Protein AF-A0A0F9B6Z6-F1 (afdb_monomer_lite)

Foldseek 3Di:
DFKDWAKAQPPPRHGDDPPRPDIDTDIDTDPDCPDPCEPPNDADKDKDWDDDPPDPDPDTDIDIDRDPQQVVQVVVVQVVLCVLLVDNPLADKDKDWDFDFDQDPVPSDTDTDTHIHIHDPDDSVVSNVVSPDDSVVNPDPDPPPVPPPDPPPDDPPDDDDDDDDDDDDDDDDDDDDDDDDDDDDDDDDDPDDPDPDDPDDDDPDDPDDDDPDDDPDFQQDWDDPVLVVVLVVLCVVLVHDPVVLVCCVCVVVVVPDPDSRNDGPNNSVVSSVVSVVSSVVVD

Sequence (283 aa):
GEMATRTIDTKTGALANRDTTTSECKVVPCQGRDCPDYGRQCKEVMNLQFLLPDVPGLGVWQIDTSSINSIRNINSAAELIRGVLGRVSMIPLLLTIEPQQVTSPVDGKLKNVHVLNLRVKEKLIDMMKMAQLPPSQVLLPAPDETELPISDDETPDLLLPQNQAPKTASKGKPKEQEVKKAEVMKDPKDPNDPDNLFDQVPEPEPKAKAKPKAEPKRDDSLVTQADIATIHSTLTFEGLTMTDLGGYMNGKMNWKIKSLQQLKKWQMVEVLAWIKAGAAVTK

Secondary structure (DSSP, 8-state):
--EEEEEEETTT-SBP-TT-SSEEEEEEE--GGG-TTBTTTB---EEEEEE-TTSSSSPEEEEEE--HHHHHHHHHHHHHHHHHHS--SS---EEEEEEEEEE-TTT--EEEEEEEEEE--S-HHHHHHHHHS-HHHHSSPPP-GGG------------------------------------------------S-----PPP----S--PPPPPP---PBPPHHHHHHHHHHHHHTT--HHHHHIIIIIIS----SSGGG-BHHHHHHHHHHHHHHTTT--

Radius of gyration: 35.32 Å; chains: 1; bounding box: 111×84×59 Å

Organism: NCBI:txid412755

pLDDT: mean 70.34, std 20.91, range [24.45, 92.88]

InterPro domains:
  IPR043991 Recombination directionality factor-like [PF18897] (16-119)

Structure (mmCIF, N/CA/C/O backbone):
data_AF-A0A0F9B6Z6-F1
#
_entry.id   AF-A0A0F9B6Z6-F1
#
loop_
_atom_site.group_PDB
_atom_site.id
_atom_site.type_symbol
_atom_site.label_atom_id
_atom_site.label_alt_id
_atom_site.label_comp_id
_atom_site.label_asym_id
_atom_site.label_entity_id
_atom_site.label_seq_id
_atom_site.pdbx_PDB_ins_code
_atom_site.Cartn_x
_atom_site.Cartn_y
_atom_site.Cartn_z
_atom_site.occupancy
_atom_site.B_iso_or_equiv
_atom_site.auth_seq_id
_atom_site.auth_comp_id
_atom_site.auth_asym_id
_atom_site.auth_atom_id
_atom_site.pdbx_PDB_model_num
ATOM 1 N N . GLY A 1 1 ? -1.786 -18.812 -9.719 1.00 56.91 1 GLY A N 1
ATOM 2 C CA . GLY A 1 1 ? -2.921 -18.906 -10.655 1.00 56.91 1 GLY A CA 1
ATOM 3 C C . GLY A 1 1 ? -2.435 -19.654 -11.865 1.00 56.91 1 GLY A C 1
ATOM 4 O O . GLY A 1 1 ? -1.335 -19.366 -12.293 1.00 56.91 1 GLY A O 1
ATOM 5 N N . GLU A 1 2 ? -3.185 -20.627 -12.365 1.00 77.00 2 GLU A N 1
ATOM 6 C CA . GLU A 1 2 ? -2.641 -21.603 -13.321 1.00 77.00 2 GLU A CA 1
ATOM 7 C C . GLU A 1 2 ? -2.431 -21.023 -14.726 1.00 77.00 2 GLU A C 1
ATOM 9 O O . GLU A 1 2 ? -1.469 -21.394 -15.389 1.00 77.00 2 GLU A O 1
ATOM 14 N N . MET A 1 3 ? -3.249 -20.051 -15.150 1.00 85.38 3 MET A N 1
ATOM 15 C CA . MET A 1 3 ? -3.197 -19.450 -16.489 1.00 85.38 3 MET A CA 1
ATOM 16 C C . MET A 1 3 ? -3.198 -17.916 -16.418 1.00 85.38 3 MET A C 1
ATOM 18 O O . MET A 1 3 ? -3.869 -17.326 -15.571 1.00 85.38 3 MET A O 1
ATOM 22 N N . ALA A 1 4 ? -2.473 -17.265 -17.324 1.00 84.12 4 ALA A N 1
ATOM 23 C CA . ALA A 1 4 ? -2.472 -15.820 -17.524 1.00 84.12 4 ALA A CA 1
ATOM 24 C C . ALA A 1 4 ? -2.568 -15.473 -19.012 1.00 84.12 4 ALA A C 1
ATOM 26 O O . ALA A 1 4 ? -2.026 -16.168 -19.871 1.00 84.12 4 ALA A O 1
ATOM 27 N N . THR A 1 5 ? -3.224 -14.358 -19.314 1.00 87.31 5 THR A N 1
ATOM 28 C CA . THR A 1 5 ? -3.235 -13.781 -20.660 1.00 87.31 5 THR A CA 1
ATOM 29 C C . THR A 1 5 ? -2.046 -12.843 -20.791 1.00 87.31 5 THR A C 1
ATOM 31 O O . THR A 1 5 ? -1.946 -11.872 -20.041 1.00 87.31 5 THR A O 1
ATOM 34 N N . ARG A 1 6 ? -1.144 -13.117 -21.737 1.00 85.56 6 ARG A N 1
ATOM 35 C CA . ARG A 1 6 ? -0.006 -12.239 -22.029 1.00 85.56 6 ARG A CA 1
ATOM 36 C C . ARG A 1 6 ? 0.050 -11.880 -23.505 1.00 85.56 6 ARG A C 1
ATOM 38 O O . ARG A 1 6 ? -0.244 -12.699 -24.376 1.00 85.56 6 ARG A O 1
ATOM 45 N N . THR A 1 7 ? 0.479 -10.658 -23.771 1.00 86.50 7 THR A N 1
ATOM 46 C CA . THR A 1 7 ? 0.766 -10.191 -25.122 1.00 86.50 7 THR A CA 1
ATOM 47 C C . THR A 1 7 ? 2.189 -10.605 -25.480 1.00 86.50 7 THR A C 1
ATOM 49 O O . THR A 1 7 ? 3.145 -10.120 -24.872 1.00 86.50 7 THR A O 1
ATOM 52 N N . ILE A 1 8 ? 2.329 -11.526 -26.433 1.00 85.62 8 ILE A N 1
ATOM 53 C CA . ILE A 1 8 ? 3.625 -12.005 -26.919 1.00 85.62 8 ILE A CA 1
ATOM 54 C C . ILE A 1 8 ? 3.946 -11.417 -28.288 1.00 85.62 8 ILE A C 1
ATOM 56 O O . ILE A 1 8 ? 3.057 -11.163 -29.100 1.00 85.62 8 ILE A O 1
ATOM 60 N N . ASP A 1 9 ? 5.230 -11.231 -28.553 1.00 85.25 9 ASP A N 1
ATOM 61 C CA . ASP A 1 9 ? 5.739 -10.953 -29.889 1.00 85.25 9 ASP A CA 1
ATOM 62 C C . ASP A 1 9 ? 5.704 -12.237 -30.732 1.00 85.25 9 ASP A C 1
ATOM 64 O O . ASP A 1 9 ? 6.192 -13.291 -30.317 1.00 85.25 9 ASP A O 1
ATOM 68 N N . THR A 1 10 ? 5.133 -12.151 -31.931 1.00 80.31 10 THR A N 1
ATOM 69 C CA . THR A 1 10 ? 5.016 -13.290 -32.859 1.00 80.31 10 THR A CA 1
ATOM 70 C C . THR A 1 10 ? 6.362 -13.805 -33.371 1.00 80.31 10 THR A C 1
ATOM 72 O O . THR A 1 10 ? 6.450 -14.970 -33.753 1.00 80.31 10 THR A O 1
ATOM 75 N N . LYS A 1 11 ? 7.420 -12.982 -33.363 1.00 76.44 11 LYS A N 1
ATOM 76 C CA . LYS A 1 11 ? 8.745 -13.366 -33.880 1.00 76.44 11 LYS A CA 1
ATOM 77 C C . LYS A 1 11 ? 9.660 -13.958 -32.817 1.00 76.44 11 LYS A C 1
ATOM 79 O O . LYS A 1 11 ? 10.413 -14.880 -33.109 1.00 76.44 11 LYS A O 1
ATOM 84 N N . THR A 1 12 ? 9.630 -13.409 -31.605 1.00 72.94 12 THR A N 1
ATOM 85 C CA . THR A 1 12 ? 10.545 -13.805 -30.521 1.00 72.94 12 THR A CA 1
ATOM 86 C C . THR A 1 12 ? 9.885 -14.720 -29.494 1.00 72.94 12 THR A C 1
ATOM 88 O O . THR A 1 12 ? 10.588 -15.360 -28.717 1.00 72.94 12 THR A O 1
ATOM 91 N N . GLY A 1 13 ? 8.549 -14.787 -29.460 1.00 72.31 13 GLY A N 1
ATOM 92 C CA . GLY A 1 13 ? 7.798 -15.532 -28.446 1.00 72.31 13 GLY A CA 1
ATOM 93 C C . GLY A 1 13 ? 7.917 -14.954 -27.029 1.00 72.31 13 GLY A C 1
ATOM 94 O O . GLY A 1 13 ? 7.315 -15.496 -26.102 1.00 72.31 13 GLY A O 1
ATOM 95 N N . ALA A 1 14 ? 8.670 -13.862 -26.860 1.00 76.88 14 ALA A N 1
ATOM 96 C CA . ALA A 1 14 ? 8.844 -13.144 -25.607 1.00 76.88 14 ALA A CA 1
ATOM 97 C C . ALA A 1 14 ? 7.693 -12.151 -25.375 1.00 76.88 14 ALA A C 1
ATOM 99 O O . ALA A 1 14 ? 6.894 -11.873 -26.274 1.00 76.88 14 ALA A O 1
ATOM 100 N N . LEU A 1 15 ? 7.608 -11.610 -24.159 1.00 80.94 15 LEU A N 1
ATOM 101 C CA . LEU A 1 15 ? 6.683 -10.524 -23.831 1.00 80.94 15 LEU A CA 1
ATOM 102 C C . LEU A 1 15 ? 6.889 -9.333 -24.774 1.00 80.94 15 LEU A C 1
ATOM 104 O O . LEU A 1 15 ? 8.019 -8.926 -25.058 1.00 80.94 15 LEU A O 1
ATOM 108 N N . ALA A 1 16 ? 5.775 -8.786 -25.260 1.00 80.62 16 ALA A N 1
ATOM 109 C CA . ALA A 1 16 ? 5.799 -7.665 -26.183 1.00 80.62 16 ALA A CA 1
ATOM 110 C C . ALA A 1 16 ? 6.487 -6.451 -25.546 1.00 80.62 16 ALA A C 1
ATOM 112 O O . ALA A 1 16 ? 6.178 -6.041 -24.426 1.00 80.62 16 ALA A O 1
ATOM 113 N N . ASN A 1 17 ? 7.414 -5.869 -26.297 1.00 80.38 17 ASN A N 1
ATOM 114 C CA . ASN A 1 17 ? 8.180 -4.696 -25.908 1.00 80.38 17 ASN A CA 1
ATOM 115 C C . ASN A 1 17 ? 7.902 -3.529 -26.848 1.00 80.38 17 ASN A C 1
ATOM 117 O O . ASN A 1 17 ? 7.205 -3.662 -27.851 1.00 80.38 17 ASN A O 1
ATOM 121 N N . ARG A 1 18 ? 8.489 -2.368 -26.542 1.00 78.88 18 ARG A N 1
ATOM 122 C CA . ARG A 1 18 ? 8.394 -1.175 -27.395 1.00 78.88 18 ARG A CA 1
ATOM 123 C C . ARG A 1 18 ? 8.854 -1.428 -28.841 1.00 78.88 18 ARG A C 1
ATOM 125 O O . ARG A 1 18 ? 8.359 -0.765 -29.745 1.00 78.88 18 ARG A O 1
ATOM 132 N N . ASP A 1 19 ? 9.761 -2.380 -29.043 1.00 78.38 19 ASP A N 1
ATOM 133 C CA . ASP A 1 19 ? 10.344 -2.704 -30.350 1.00 78.38 19 ASP A CA 1
ATOM 134 C C . ASP A 1 19 ? 9.553 -3.784 -31.122 1.00 78.38 19 ASP A C 1
ATOM 136 O O . ASP A 1 19 ? 9.893 -4.122 -32.257 1.00 78.38 19 ASP A O 1
ATOM 140 N N . THR A 1 20 ? 8.483 -4.329 -30.534 1.00 78.19 20 THR A N 1
ATOM 141 C CA . THR A 1 20 ? 7.662 -5.384 -31.142 1.00 78.19 20 THR A CA 1
ATOM 142 C C . THR A 1 20 ? 6.740 -4.812 -32.221 1.00 78.19 20 THR A C 1
ATOM 144 O O . THR A 1 20 ? 5.894 -3.964 -31.951 1.00 78.19 20 THR A O 1
ATOM 147 N N . THR A 1 21 ? 6.869 -5.304 -33.459 1.00 77.38 21 THR A N 1
ATOM 148 C CA . THR A 1 21 ? 6.048 -4.861 -34.608 1.00 77.38 21 THR A CA 1
ATOM 149 C C . THR A 1 21 ? 4.714 -5.606 -34.723 1.00 77.38 21 THR A C 1
ATOM 151 O O . THR A 1 21 ? 3.751 -5.066 -35.262 1.00 77.38 21 THR A O 1
ATOM 154 N N . THR A 1 22 ? 4.639 -6.852 -34.249 1.00 81.69 22 THR A N 1
ATOM 155 C CA . THR A 1 22 ? 3.436 -7.689 -34.382 1.00 81.69 22 THR A CA 1
ATOM 156 C C . THR A 1 22 ? 3.251 -8.527 -33.126 1.00 81.69 22 THR A C 1
ATOM 158 O O . THR A 1 22 ? 4.063 -9.407 -32.829 1.00 81.69 22 THR A O 1
ATOM 161 N N . SER A 1 23 ? 2.182 -8.245 -32.388 1.00 85.19 23 SER A N 1
ATOM 162 C CA . SER A 1 23 ? 1.877 -8.882 -31.113 1.00 85.19 23 SER A CA 1
ATOM 163 C C . SER A 1 23 ? 0.552 -9.642 -31.150 1.00 85.19 23 SER A C 1
ATOM 165 O O . SER A 1 23 ? -0.410 -9.221 -31.787 1.00 85.19 23 SER A O 1
ATOM 167 N N . GLU A 1 24 ? 0.506 -10.770 -30.444 1.00 88.06 24 GLU A N 1
ATOM 168 C CA . GLU A 1 24 ? -0.689 -11.596 -30.258 1.00 88.06 24 GLU A CA 1
ATOM 169 C C . GLU A 1 24 ? -0.938 -11.817 -28.763 1.00 88.06 24 GLU A C 1
ATOM 171 O O . GLU A 1 24 ? -0.009 -12.087 -27.998 1.00 88.06 24 GLU A O 1
ATOM 176 N N . CYS A 1 25 ? -2.197 -11.744 -28.330 1.00 86.25 25 CYS A N 1
ATOM 177 C CA . CYS A 1 25 ? -2.586 -12.140 -26.978 1.00 86.25 25 CYS A CA 1
ATOM 178 C C . CYS A 1 25 ? -2.757 -13.660 -26.921 1.00 86.25 25 CYS A C 1
ATOM 180 O O . CYS A 1 25 ? -3.643 -14.205 -27.580 1.00 86.25 25 CYS A O 1
ATOM 182 N N . LYS A 1 26 ? -1.940 -14.346 -26.116 1.00 86.56 26 LYS A N 1
ATOM 183 C CA . LYS A 1 26 ? -2.072 -15.788 -25.863 1.00 86.56 26 LYS A CA 1
ATOM 184 C C . LYS A 1 26 ? -2.241 -16.068 -24.381 1.00 86.56 26 LYS A C 1
ATOM 186 O O . LYS A 1 26 ? -1.669 -15.388 -23.528 1.00 86.56 26 LYS A O 1
ATOM 191 N N . VAL A 1 27 ? -3.026 -17.099 -24.092 1.00 88.19 27 VAL A N 1
ATOM 192 C CA . VAL A 1 27 ? -3.163 -17.643 -22.743 1.00 88.19 27 VAL A CA 1
ATOM 193 C C . VAL A 1 27 ? -2.012 -18.615 -22.513 1.00 88.19 27 VAL A C 1
ATOM 195 O O . VAL A 1 27 ? -1.778 -19.511 -23.322 1.00 88.19 27 VAL A O 1
ATOM 198 N N . VAL A 1 28 ? -1.266 -18.412 -21.435 1.00 85.50 28 VAL A N 1
ATOM 199 C CA . VAL A 1 28 ? -0.073 -19.186 -21.080 1.00 85.50 28 VAL A CA 1
ATOM 200 C C . VAL A 1 28 ? -0.124 -19.579 -19.607 1.00 85.50 28 VAL A C 1
ATOM 202 O O . VAL A 1 28 ? -0.788 -18.892 -18.829 1.00 85.50 28 VAL A O 1
ATOM 205 N N . PRO A 1 29 ? 0.587 -20.635 -19.187 1.00 86.50 29 PRO A N 1
ATOM 206 C CA . PRO A 1 29 ? 0.667 -20.970 -17.774 1.00 86.50 29 PRO A CA 1
ATOM 207 C C . PRO A 1 29 ? 1.417 -19.884 -16.989 1.00 86.50 29 PRO A C 1
ATOM 209 O O . PRO A 1 29 ? 2.457 -19.392 -17.432 1.00 86.50 29 PRO A O 1
ATOM 212 N N . CYS A 1 30 ? 0.892 -19.507 -15.821 1.00 84.50 30 CYS A N 1
ATOM 213 C CA . CYS A 1 30 ? 1.506 -18.512 -14.941 1.00 84.50 30 CYS A CA 1
ATOM 214 C C . CYS A 1 30 ? 2.108 -19.184 -13.707 1.00 84.50 30 CYS A C 1
ATOM 216 O O . CYS A 1 30 ? 1.398 -19.690 -12.846 1.00 84.50 30 CYS A O 1
ATOM 218 N N . GLN A 1 31 ? 3.433 -19.146 -13.593 1.00 83.94 31 GLN A N 1
ATOM 219 C CA . GLN A 1 31 ? 4.155 -19.724 -12.453 1.00 83.94 31 GLN A CA 1
ATOM 220 C C . GLN A 1 31 ? 4.333 -18.727 -11.291 1.00 83.94 31 GLN A C 1
ATOM 222 O O . GLN A 1 31 ? 5.033 -19.003 -10.325 1.00 83.94 31 GLN A O 1
ATOM 227 N N . GLY A 1 32 ? 3.698 -17.550 -11.360 1.00 84.56 32 GLY A N 1
ATOM 228 C CA . GLY A 1 32 ? 3.805 -16.529 -10.319 1.00 84.56 32 GLY A CA 1
ATOM 229 C C . GLY A 1 32 ? 5.240 -16.020 -10.167 1.00 84.56 32 GLY A C 1
ATOM 230 O O . GLY A 1 32 ? 5.778 -15.417 -11.096 1.00 84.56 32 GLY A O 1
ATOM 231 N N . ARG A 1 33 ? 5.842 -16.259 -8.996 1.00 82.38 33 ARG A N 1
ATOM 232 C CA . ARG A 1 33 ? 7.200 -15.801 -8.657 1.00 82.38 33 ARG A CA 1
ATOM 233 C C . ARG A 1 33 ? 8.304 -16.576 -9.369 1.00 82.38 33 ARG A C 1
ATOM 235 O O . ARG A 1 33 ? 9.353 -15.997 -9.624 1.00 82.38 33 ARG A O 1
ATOM 242 N N . ASP A 1 34 ? 8.036 -17.818 -9.761 1.00 83.69 34 ASP A N 1
ATOM 243 C CA . ASP A 1 34 ? 8.999 -18.663 -10.480 1.00 83.69 34 ASP A CA 1
ATOM 244 C C . ASP A 1 34 ? 9.036 -18.357 -11.987 1.00 83.69 34 ASP A C 1
ATOM 246 O O . ASP A 1 34 ? 9.771 -18.977 -12.753 1.00 83.69 34 ASP A O 1
ATOM 250 N N . CYS A 1 35 ? 8.233 -17.390 -12.443 1.00 83.88 35 CYS A N 1
ATOM 251 C CA . CYS A 1 35 ? 8.210 -16.976 -13.836 1.00 83.88 35 CYS A CA 1
ATOM 252 C C . CYS A 1 35 ? 9.533 -16.274 -14.219 1.00 83.88 35 CYS A C 1
ATOM 254 O O . CYS A 1 35 ? 9.914 -15.309 -13.554 1.00 83.88 35 CYS A O 1
ATOM 256 N N . PRO A 1 36 ? 10.191 -16.644 -15.336 1.00 83.12 36 PRO A N 1
ATOM 257 C CA . PRO A 1 36 ? 11.427 -15.993 -15.794 1.00 83.12 36 PRO A CA 1
ATOM 258 C C . PRO A 1 36 ? 11.311 -14.476 -16.019 1.00 83.12 36 PRO A C 1
ATOM 260 O O . PRO A 1 36 ? 12.300 -13.747 -15.943 1.00 83.12 36 PRO A O 1
ATOM 263 N N . ASP A 1 37 ? 10.097 -13.998 -16.301 1.00 82.50 37 ASP A N 1
ATOM 264 C CA . ASP A 1 37 ? 9.802 -12.589 -16.572 1.00 82.50 37 ASP A CA 1
ATOM 265 C C . ASP A 1 37 ? 9.469 -11.779 -15.302 1.00 82.50 37 ASP A C 1
ATOM 267 O O . ASP A 1 37 ? 9.274 -10.554 -15.366 1.00 82.50 37 ASP A O 1
ATOM 271 N N . TYR A 1 38 ? 9.396 -12.449 -14.146 1.00 83.81 38 TYR A N 1
ATOM 272 C CA . TYR A 1 38 ? 9.115 -11.850 -12.846 1.00 83.81 38 TYR A CA 1
ATOM 273 C C . TYR A 1 38 ? 10.217 -10.863 -12.431 1.00 83.81 38 TYR A C 1
ATOM 275 O O . TYR A 1 38 ? 11.410 -11.106 -12.596 1.00 83.81 38 TYR A O 1
ATOM 283 N N . GLY A 1 39 ? 9.822 -9.687 -11.942 1.00 76.44 39 GLY A N 1
ATOM 284 C CA . GLY A 1 39 ? 10.720 -8.598 -11.542 1.00 76.44 39 GLY A CA 1
ATOM 285 C C . GLY A 1 39 ? 11.187 -7.696 -12.692 1.00 76.44 39 GLY A C 1
ATOM 286 O O . GLY A 1 39 ? 11.413 -6.505 -12.467 1.00 76.44 39 GLY A O 1
ATOM 287 N N . ARG A 1 40 ? 11.261 -8.208 -13.929 1.00 80.44 40 ARG A N 1
ATOM 288 C CA . ARG A 1 40 ? 11.626 -7.417 -15.120 1.00 80.44 40 ARG A CA 1
ATOM 289 C C . ARG A 1 40 ? 10.409 -6.743 -15.739 1.00 80.44 40 ARG A C 1
ATOM 291 O O . ARG A 1 40 ? 10.317 -5.518 -15.769 1.00 80.44 40 ARG A O 1
ATOM 298 N N . GLN A 1 41 ? 9.481 -7.558 -16.231 1.00 80.62 41 GLN A N 1
ATOM 299 C CA . GLN A 1 41 ? 8.309 -7.115 -16.992 1.00 80.62 41 GLN A CA 1
ATOM 300 C C . GLN A 1 41 ? 7.000 -7.553 -16.341 1.00 80.62 41 GLN A C 1
ATOM 302 O O . GLN A 1 41 ? 5.970 -6.916 -16.540 1.00 80.62 41 GLN A O 1
ATOM 307 N N . CYS A 1 42 ? 7.056 -8.598 -15.518 1.00 84.50 42 CYS A N 1
ATOM 308 C CA . CYS A 1 42 ? 5.962 -9.039 -14.674 1.00 84.50 42 CYS A CA 1
ATOM 309 C C . CYS A 1 42 ? 6.197 -8.579 -13.228 1.00 84.50 42 CYS A C 1
ATOM 311 O O . CYS A 1 42 ? 7.311 -8.680 -12.708 1.00 84.50 42 CYS A O 1
ATOM 313 N N . LYS A 1 43 ? 5.155 -8.057 -12.575 1.00 86.06 43 LYS A N 1
ATOM 314 C CA . LYS A 1 43 ? 5.173 -7.640 -11.167 1.00 86.06 43 LYS A CA 1
ATOM 315 C C . LYS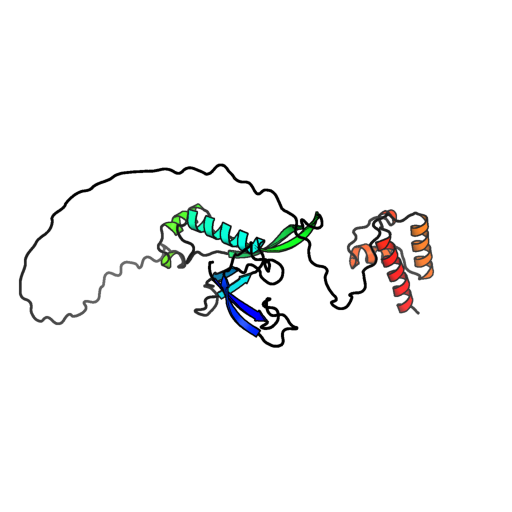 A 1 43 ? 3.858 -8.014 -10.502 1.00 86.06 43 LYS A C 1
ATOM 317 O O . LYS A 1 43 ? 2.815 -8.002 -11.151 1.00 86.06 43 LYS A O 1
ATOM 322 N N . GLU A 1 44 ? 3.913 -8.307 -9.208 1.00 87.06 44 GLU A N 1
ATOM 323 C CA . GLU A 1 44 ? 2.706 -8.473 -8.399 1.00 87.06 44 GLU A CA 1
ATOM 324 C C . GLU A 1 44 ? 2.006 -7.124 -8.268 1.00 87.06 44 GLU A C 1
ATOM 326 O O . GLU A 1 44 ? 2.639 -6.108 -7.975 1.00 87.06 44 GLU A O 1
ATOM 331 N N . VAL A 1 45 ? 0.697 -7.127 -8.490 1.00 89.19 45 VAL A N 1
ATOM 332 C CA . VAL A 1 45 ? -0.170 -5.975 -8.271 1.00 89.19 45 VAL A CA 1
ATOM 333 C C . VAL A 1 45 ? -1.315 -6.441 -7.390 1.00 89.19 45 VAL A C 1
ATOM 335 O O . VAL A 1 45 ? -1.932 -7.471 -7.655 1.00 89.19 45 VAL A O 1
ATOM 338 N N . MET A 1 46 ? -1.581 -5.690 -6.331 1.00 91.56 46 MET A N 1
ATOM 339 C CA . MET A 1 46 ? -2.754 -5.866 -5.491 1.00 91.56 46 MET A CA 1
ATOM 340 C C . MET A 1 46 ? -3.760 -4.778 -5.819 1.00 91.56 46 MET A C 1
ATOM 342 O O . MET A 1 46 ? -3.399 -3.607 -5.931 1.00 91.56 46 MET A O 1
ATOM 346 N N . ASN A 1 47 ? -5.013 -5.196 -5.909 1.00 92.81 47 ASN A N 1
ATOM 347 C CA . ASN A 1 47 ? -6.170 -4.336 -6.052 1.00 92.81 47 ASN A CA 1
ATOM 348 C C . ASN A 1 47 ? -6.906 -4.305 -4.705 1.00 92.81 47 ASN A C 1
ATOM 350 O O . ASN A 1 47 ? -7.328 -5.350 -4.205 1.00 92.81 47 ASN A O 1
ATOM 354 N N . LEU A 1 48 ? -7.018 -3.117 -4.110 1.00 91.62 48 LEU A N 1
ATOM 355 C CA . LEU A 1 48 ? -7.775 -2.876 -2.886 1.00 91.62 48 LEU A CA 1
ATOM 356 C C . LEU A 1 48 ? -9.021 -2.050 -3.209 1.00 91.62 48 LEU A C 1
ATOM 358 O O . LEU A 1 48 ? -8.904 -0.879 -3.570 1.00 91.62 48 LEU A O 1
ATOM 362 N N . GLN A 1 49 ? -10.197 -2.648 -3.015 1.00 91.38 49 GLN A N 1
ATOM 363 C CA . GLN A 1 49 ? -11.489 -1.977 -3.169 1.00 91.38 49 GLN A CA 1
ATOM 364 C C . GLN A 1 49 ? -12.064 -1.590 -1.807 1.00 91.38 49 GLN A C 1
ATOM 366 O O . GLN A 1 49 ? -12.078 -2.405 -0.883 1.00 91.38 49 GLN A O 1
ATOM 371 N N . PHE A 1 50 ? -12.546 -0.358 -1.674 1.00 89.75 50 PHE A N 1
ATOM 372 C CA . PHE A 1 50 ? -13.108 0.161 -0.429 1.00 89.75 50 PHE A CA 1
ATOM 373 C C . PHE A 1 50 ? -14.226 1.176 -0.679 1.00 89.75 50 PHE A C 1
ATOM 375 O O . PHE A 1 50 ? -14.414 1.693 -1.780 1.00 89.75 50 PHE A O 1
ATOM 382 N N . LEU A 1 51 ? -14.987 1.442 0.380 1.00 88.69 51 LEU A N 1
ATOM 383 C CA . LEU A 1 51 ? -16.086 2.399 0.398 1.00 88.69 51 LEU A CA 1
ATOM 384 C C . LEU A 1 51 ? -15.674 3.605 1.242 1.00 88.69 51 LEU A C 1
ATOM 386 O O . LEU A 1 51 ? -15.059 3.438 2.295 1.00 88.69 51 LEU A O 1
ATOM 390 N N . LEU A 1 52 ? -16.026 4.804 0.785 1.00 88.75 52 LEU A N 1
ATOM 391 C CA . LEU A 1 52 ? -15.836 6.045 1.533 1.00 88.75 52 LEU A CA 1
ATOM 392 C C . LEU A 1 52 ? -17.213 6.591 1.928 1.00 88.75 52 LEU A C 1
ATOM 394 O O . LEU A 1 52 ? -17.898 7.123 1.058 1.00 88.75 52 LEU A O 1
ATOM 398 N N . PRO A 1 53 ? -17.638 6.449 3.197 1.00 82.00 53 PRO A N 1
ATOM 399 C CA . PRO A 1 53 ? -18.990 6.821 3.618 1.00 82.00 53 PRO A CA 1
ATOM 400 C C . PRO A 1 53 ? -19.242 8.334 3.573 1.00 82.00 53 PRO A C 1
ATOM 402 O O . PRO A 1 53 ? -20.358 8.755 3.291 1.00 82.00 53 PRO A O 1
ATOM 405 N N . ASP A 1 54 ? -18.205 9.145 3.797 1.00 83.88 54 ASP A N 1
ATOM 406 C CA . ASP A 1 54 ? -18.326 10.607 3.880 1.00 83.88 54 ASP A CA 1
ATOM 407 C C . ASP A 1 54 ? -18.298 11.303 2.507 1.00 83.88 54 ASP A C 1
ATOM 409 O O . ASP A 1 54 ? -18.516 12.511 2.407 1.00 83.88 54 ASP A O 1
ATOM 413 N N . VAL A 1 55 ? -17.991 10.565 1.434 1.00 84.81 55 VAL A N 1
ATOM 414 C CA . VAL A 1 55 ? -17.889 11.125 0.083 1.00 84.81 55 VAL A CA 1
ATOM 415 C C . VAL A 1 55 ? -19.228 10.948 -0.634 1.00 84.81 55 VAL A C 1
ATOM 417 O O . VAL A 1 55 ? -19.733 9.828 -0.704 1.00 84.81 55 VAL A O 1
ATOM 420 N N . PRO A 1 56 ? -19.812 12.015 -1.212 1.00 78.25 56 PRO A N 1
ATOM 421 C CA . PRO A 1 56 ? -21.071 11.897 -1.934 1.00 78.25 56 PRO A CA 1
ATOM 422 C C . PRO A 1 56 ? -20.913 10.988 -3.163 1.00 78.25 56 PRO A C 1
ATOM 424 O O . PRO A 1 56 ? -20.133 11.277 -4.070 1.00 78.25 56 PRO A O 1
ATOM 427 N N . GLY A 1 57 ? -21.688 9.901 -3.200 1.00 76.75 57 GLY A N 1
ATOM 428 C CA . GLY A 1 57 ? -21.762 8.962 -4.321 1.00 76.75 57 GLY A CA 1
ATOM 429 C C . GLY A 1 57 ? -21.754 7.496 -3.881 1.00 76.75 57 GLY A C 1
ATOM 430 O O . GLY A 1 57 ? -21.081 7.119 -2.930 1.00 76.75 57 GLY A O 1
ATOM 431 N N . LEU A 1 58 ? -22.474 6.636 -4.608 1.00 73.69 58 LEU A N 1
ATOM 432 C CA . LEU A 1 58 ? -22.458 5.176 -4.411 1.00 73.69 58 LEU A CA 1
ATOM 433 C C . LEU A 1 58 ? -21.255 4.541 -5.133 1.00 73.69 58 LEU A C 1
ATOM 435 O O . LEU A 1 58 ? -21.408 3.654 -5.971 1.00 73.69 58 LEU A O 1
ATOM 439 N N . GLY A 1 59 ? -20.056 5.062 -4.869 1.00 80.06 59 GLY A N 1
ATOM 440 C CA . GLY A 1 59 ? -18.824 4.653 -5.538 1.00 80.06 59 GLY A CA 1
ATOM 441 C C . GLY A 1 59 ? -18.036 3.615 -4.743 1.00 80.06 59 GLY A C 1
ATOM 442 O O . GLY A 1 59 ? -17.734 3.826 -3.569 1.00 80.06 59 GLY A O 1
ATOM 443 N N . VAL A 1 60 ? -17.652 2.521 -5.403 1.00 88.25 60 VAL A N 1
ATOM 444 C CA . VAL A 1 60 ? -16.557 1.656 -4.941 1.00 88.25 60 VAL A CA 1
ATOM 445 C C . VAL A 1 60 ? -15.254 2.261 -5.448 1.00 88.25 60 VAL A C 1
ATOM 447 O O . VAL A 1 60 ? -15.077 2.443 -6.652 1.00 88.25 60 VAL A O 1
ATOM 450 N N . TRP A 1 61 ? -14.349 2.583 -4.530 1.00 90.06 61 TRP A N 1
ATOM 451 C CA . TRP A 1 61 ? -13.036 3.133 -4.845 1.00 90.06 61 TRP A CA 1
ATOM 452 C C . TRP A 1 61 ? -12.018 2.007 -4.924 1.00 90.06 61 TRP A C 1
ATOM 454 O O . TRP A 1 61 ? -12.090 1.052 -4.153 1.00 90.06 61 TRP A O 1
ATOM 464 N N . GLN A 1 62 ? -11.064 2.126 -5.844 1.00 92.12 62 GLN A N 1
ATOM 465 C CA . GLN A 1 62 ? -10.021 1.132 -6.058 1.00 92.12 62 GLN A CA 1
ATOM 466 C C . GLN A 1 62 ? -8.641 1.782 -5.996 1.00 92.12 62 GLN A C 1
ATOM 468 O O . GLN A 1 62 ? -8.410 2.828 -6.603 1.00 92.12 62 GLN A O 1
ATOM 473 N N . ILE A 1 63 ? -7.716 1.129 -5.295 1.00 91.69 63 ILE A N 1
ATOM 474 C CA . ILE A 1 63 ? -6.288 1.439 -5.332 1.00 91.69 63 ILE A CA 1
ATOM 475 C C . ILE A 1 63 ? -5.530 0.215 -5.831 1.00 91.69 63 ILE A C 1
ATOM 477 O O . ILE A 1 63 ? -5.616 -0.861 -5.239 1.00 91.69 63 ILE A O 1
ATOM 481 N N . ASP A 1 64 ? -4.729 0.426 -6.871 1.00 92.88 64 ASP A N 1
ATOM 482 C CA . ASP A 1 64 ? -3.805 -0.572 -7.394 1.00 92.88 64 ASP A CA 1
ATOM 483 C C . ASP A 1 64 ? -2.382 -0.250 -6.927 1.00 92.88 64 ASP A C 1
ATOM 485 O O . ASP A 1 64 ? -1.867 0.850 -7.141 1.00 92.88 64 ASP A O 1
ATOM 489 N N . THR A 1 65 ? -1.727 -1.208 -6.271 1.00 90.12 65 THR A N 1
ATOM 490 C CA . THR A 1 65 ? -0.343 -1.063 -5.802 1.00 90.12 65 THR A CA 1
ATOM 491 C C . THR A 1 65 ? 0.507 -2.247 -6.227 1.00 90.12 65 THR A C 1
ATOM 493 O O . THR A 1 65 ? 0.109 -3.400 -6.087 1.00 90.12 65 THR A O 1
ATOM 496 N N . SER A 1 66 ? 1.713 -1.958 -6.717 1.00 89.94 66 SER A N 1
ATOM 497 C CA . SER A 1 66 ? 2.727 -2.965 -7.045 1.00 89.94 66 SER A CA 1
ATOM 498 C C . SER A 1 66 ? 3.848 -3.047 -6.000 1.00 89.94 66 SER A C 1
ATOM 500 O O . SER A 1 66 ? 4.914 -3.603 -6.264 1.00 89.94 66 SER A O 1
ATOM 502 N N . SER A 1 67 ? 3.681 -2.393 -4.846 1.00 88.38 67 SER A N 1
ATOM 503 C CA . SER A 1 67 ? 4.693 -2.357 -3.786 1.00 88.38 67 SER A CA 1
ATOM 504 C C . SER A 1 67 ? 4.551 -3.575 -2.882 1.00 88.38 67 SER A C 1
ATOM 506 O O . SER A 1 67 ? 3.593 -3.657 -2.120 1.00 88.38 67 SER A O 1
ATOM 508 N N . ILE A 1 68 ? 5.525 -4.488 -2.905 1.00 88.62 68 ILE A N 1
ATOM 509 C CA . ILE A 1 68 ? 5.497 -5.734 -2.114 1.00 88.62 68 ILE A CA 1
ATOM 510 C C . ILE A 1 68 ? 5.275 -5.457 -0.619 1.00 88.62 68 ILE A C 1
ATOM 512 O O . ILE A 1 68 ? 4.495 -6.154 0.025 1.00 88.62 68 ILE A O 1
ATOM 516 N N . ASN A 1 69 ? 5.894 -4.406 -0.071 1.00 89.75 69 ASN A N 1
ATOM 517 C CA . ASN A 1 69 ? 5.709 -4.038 1.336 1.00 89.75 69 ASN A CA 1
ATOM 518 C C . ASN A 1 69 ? 4.281 -3.568 1.624 1.00 89.75 69 ASN A C 1
ATOM 520 O O . ASN A 1 69 ? 3.717 -3.927 2.651 1.00 89.75 69 ASN A O 1
ATOM 524 N N . SER A 1 70 ? 3.679 -2.814 0.700 1.00 91.06 70 SER A N 1
ATOM 525 C CA . SER A 1 70 ? 2.276 -2.400 0.836 1.00 91.06 70 SER A CA 1
ATOM 526 C C . SER A 1 70 ? 1.346 -3.604 0.738 1.00 91.06 70 SER A C 1
ATOM 528 O O . SER A 1 70 ? 0.460 -3.760 1.567 1.00 91.06 70 SER A O 1
ATOM 530 N N . ILE A 1 71 ? 1.585 -4.493 -0.230 1.00 92.00 71 ILE A N 1
ATOM 531 C CA . ILE A 1 71 ? 0.803 -5.721 -0.417 1.00 92.00 71 ILE A CA 1
ATOM 532 C C . ILE A 1 71 ? 0.851 -6.581 0.851 1.00 92.00 71 ILE A C 1
ATOM 534 O O . ILE A 1 71 ? -0.186 -7.017 1.345 1.00 92.00 71 ILE A O 1
ATOM 538 N N . ARG A 1 72 ? 2.046 -6.782 1.421 1.00 91.75 72 ARG A N 1
ATOM 539 C CA . ARG A 1 72 ? 2.226 -7.541 2.663 1.00 91.75 72 ARG A CA 1
ATOM 540 C C . ARG A 1 72 ? 1.491 -6.887 3.830 1.00 91.75 72 ARG A C 1
ATOM 542 O O . ARG A 1 72 ? 0.726 -7.570 4.498 1.00 91.75 72 ARG A O 1
ATOM 549 N N . ASN A 1 73 ? 1.675 -5.585 4.049 1.00 91.75 73 ASN A N 1
ATOM 550 C CA . ASN A 1 73 ? 1.052 -4.889 5.176 1.00 91.75 73 ASN A CA 1
ATOM 551 C C . ASN A 1 73 ? -0.479 -4.935 5.105 1.00 91.75 73 ASN A C 1
ATOM 553 O O . ASN A 1 73 ? -1.129 -5.202 6.115 1.00 91.75 73 ASN A O 1
ATOM 557 N N . ILE A 1 74 ? -1.054 -4.728 3.918 1.00 92.38 74 ILE A N 1
ATOM 558 C CA 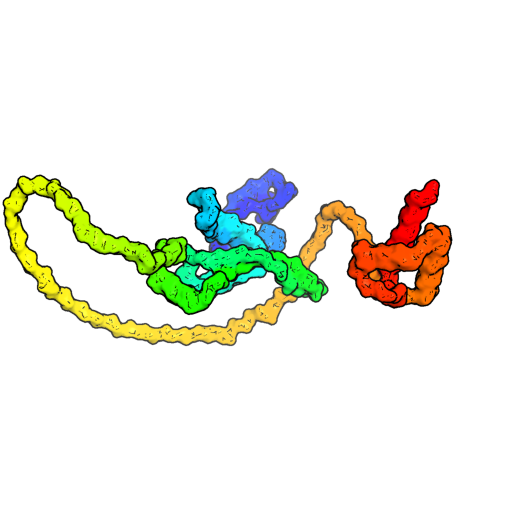. ILE A 1 74 ? -2.503 -4.793 3.709 1.00 92.38 74 ILE A CA 1
ATOM 559 C C . ILE A 1 74 ? -3.032 -6.213 3.933 1.00 92.38 74 ILE A C 1
ATOM 561 O O . ILE A 1 74 ? -4.006 -6.381 4.667 1.00 92.38 74 ILE A O 1
ATOM 565 N N . ASN A 1 75 ? -2.380 -7.235 3.372 1.00 92.31 75 ASN A N 1
ATOM 566 C CA . ASN A 1 75 ? -2.803 -8.626 3.551 1.00 92.31 75 ASN A CA 1
ATOM 567 C C . ASN A 1 75 ? -2.700 -9.078 5.013 1.00 92.31 75 ASN A C 1
ATOM 569 O O . ASN A 1 75 ? -3.651 -9.655 5.532 1.00 92.31 75 ASN A O 1
ATOM 573 N N . SER A 1 76 ? -1.601 -8.760 5.704 1.00 92.00 76 SER A N 1
ATOM 574 C CA . SER A 1 76 ? -1.433 -9.087 7.125 1.00 92.00 76 SER A CA 1
ATOM 575 C C . SER A 1 76 ? -2.453 -8.363 8.008 1.00 92.00 76 SER A C 1
ATOM 577 O O . SER A 1 76 ? -2.994 -8.955 8.940 1.00 92.00 76 SER A O 1
ATOM 579 N N . ALA A 1 77 ? -2.769 -7.099 7.709 1.00 90.88 77 ALA A N 1
ATOM 580 C CA . ALA A 1 77 ? -3.821 -6.374 8.417 1.00 90.88 77 ALA A CA 1
ATOM 581 C C . ALA A 1 77 ? -5.203 -7.000 8.169 1.00 90.88 77 ALA A C 1
ATOM 583 O O . ALA A 1 77 ? -5.964 -7.200 9.113 1.00 90.88 77 ALA A O 1
ATOM 584 N N . ALA A 1 78 ? -5.521 -7.360 6.923 1.00 90.94 78 ALA A N 1
ATOM 585 C CA . ALA A 1 78 ? -6.779 -8.016 6.578 1.00 90.94 78 ALA A CA 1
ATOM 586 C C . ALA A 1 78 ? -6.924 -9.395 7.244 1.00 90.94 78 ALA A C 1
ATOM 588 O O . ALA A 1 78 ? -8.019 -9.751 7.679 1.00 90.94 78 ALA A O 1
ATOM 589 N N . GLU A 1 79 ? -5.834 -10.156 7.359 1.00 92.00 79 GLU A N 1
ATOM 590 C CA . GLU A 1 79 ? -5.798 -11.443 8.058 1.00 92.00 79 GLU A CA 1
ATOM 591 C C . GLU A 1 79 ? -6.049 -11.282 9.561 1.00 92.00 79 GLU A C 1
ATOM 593 O O . GLU A 1 79 ? -6.903 -11.973 10.118 1.00 92.00 79 GLU A O 1
ATOM 598 N N . LEU A 1 80 ? -5.401 -10.304 10.202 1.00 90.06 80 LEU A N 1
ATOM 599 C CA . LEU A 1 80 ? -5.647 -9.974 11.607 1.00 90.06 80 LEU A CA 1
ATOM 600 C C . LEU A 1 80 ? -7.108 -9.569 11.842 1.00 90.06 80 LEU A C 1
ATOM 602 O O . LEU A 1 80 ? -7.760 -10.068 12.757 1.00 90.06 80 LEU A O 1
ATOM 606 N N . ILE A 1 81 ? -7.639 -8.685 10.996 1.00 88.69 81 ILE A N 1
ATOM 607 C CA . ILE A 1 81 ? -9.026 -8.215 11.067 1.00 88.69 81 ILE A CA 1
ATOM 608 C C . ILE A 1 81 ? -9.995 -9.389 10.906 1.00 88.69 81 ILE A C 1
ATOM 610 O O . ILE A 1 81 ? -10.944 -9.510 11.680 1.00 88.69 81 ILE A O 1
ATOM 614 N N . ARG A 1 82 ? -9.726 -10.295 9.960 1.00 89.62 82 ARG A N 1
ATOM 615 C CA . ARG A 1 82 ? -10.511 -11.518 9.773 1.00 89.62 82 ARG A CA 1
ATOM 616 C C . ARG A 1 82 ? -10.450 -12.425 11.001 1.00 89.62 82 ARG A C 1
ATOM 618 O O . ARG A 1 82 ? -11.477 -12.978 11.371 1.00 89.62 82 ARG A O 1
ATOM 625 N N . GLY A 1 83 ? -9.288 -12.552 11.639 1.00 88.06 83 GLY A N 1
ATOM 626 C CA . GLY A 1 83 ? -9.122 -13.342 12.859 1.00 88.06 83 GLY A CA 1
ATOM 627 C C . GLY A 1 83 ? -9.888 -12.779 14.060 1.00 88.06 83 GLY A C 1
ATOM 628 O O . GLY A 1 83 ? -10.437 -13.545 14.844 1.00 88.06 83 GLY A O 1
ATOM 629 N N . VAL A 1 84 ? -9.965 -11.451 14.193 1.00 86.25 84 VAL A N 1
ATOM 630 C CA . VAL A 1 84 ? -10.638 -10.791 15.328 1.00 86.25 84 VAL A CA 1
ATOM 631 C C . VAL A 1 84 ? -12.146 -10.652 15.112 1.00 86.25 84 VAL A C 1
ATOM 633 O O . VAL A 1 84 ? -12.925 -10.924 16.020 1.00 86.25 84 VAL A O 1
ATOM 636 N N . LEU A 1 85 ? -12.569 -10.202 13.928 1.00 83.06 85 LEU A N 1
ATOM 637 C CA . LEU A 1 85 ? -13.965 -9.853 13.636 1.00 83.06 85 LEU A CA 1
ATOM 638 C C . LEU A 1 85 ? -14.718 -10.948 12.868 1.00 83.06 85 LEU A C 1
ATOM 640 O O . LEU A 1 85 ? -15.922 -10.827 12.661 1.00 83.06 85 LEU A O 1
ATOM 644 N N . GLY A 1 86 ? -14.025 -11.972 12.363 1.00 84.69 86 GLY A N 1
ATOM 645 C CA . GLY A 1 86 ? -14.603 -13.002 11.490 1.00 84.69 86 GLY A CA 1
ATOM 646 C C . GLY A 1 86 ? -14.961 -12.511 10.080 1.00 84.69 86 GLY A C 1
ATOM 647 O O . GLY A 1 86 ? -15.387 -13.303 9.241 1.00 84.69 86 GLY A O 1
ATOM 648 N N . ARG A 1 87 ? -14.784 -11.216 9.786 1.00 84.12 87 ARG A N 1
ATOM 649 C CA . ARG A 1 87 ? -15.110 -10.576 8.501 1.00 84.12 87 ARG A CA 1
ATOM 650 C C . ARG A 1 87 ? -14.126 -9.455 8.170 1.00 84.12 87 ARG A C 1
ATOM 652 O O . ARG A 1 87 ? -13.449 -8.949 9.055 1.00 84.12 87 ARG A O 1
ATOM 659 N N . VAL A 1 88 ? -14.069 -9.065 6.893 1.00 84.81 88 VAL A N 1
ATOM 660 C CA . VAL A 1 88 ? -13.211 -7.966 6.386 1.00 84.81 88 VAL A CA 1
ATOM 661 C C . VAL A 1 88 ? -14.037 -6.848 5.722 1.00 84.81 88 VAL A C 1
ATOM 663 O O . VAL A 1 88 ? -13.556 -5.737 5.535 1.00 84.81 88 VAL A O 1
ATOM 666 N N . SER A 1 89 ? -15.306 -7.110 5.399 1.00 85.56 89 SER A N 1
ATOM 667 C CA . SER A 1 89 ? -16.225 -6.155 4.770 1.00 85.56 89 SER A CA 1
ATOM 668 C C . SER A 1 89 ? -16.966 -5.287 5.790 1.00 85.56 89 SER A C 1
ATOM 670 O O . SER A 1 89 ? -17.317 -5.779 6.863 1.00 85.56 89 SER A O 1
ATOM 672 N N . MET A 1 90 ? -17.313 -4.054 5.396 1.00 81.31 90 MET A N 1
ATOM 673 C CA . MET A 1 90 ? -18.116 -3.105 6.193 1.00 81.31 90 MET A CA 1
ATOM 674 C C . MET A 1 90 ? -17.522 -2.809 7.577 1.00 81.31 90 MET A C 1
ATOM 676 O O . MET A 1 90 ? -18.232 -2.744 8.577 1.00 81.31 90 MET A O 1
ATOM 680 N N . ILE A 1 91 ? -16.198 -2.660 7.640 1.00 85.50 91 ILE A N 1
ATOM 681 C CA . ILE A 1 91 ? -15.493 -2.267 8.860 1.00 85.50 91 ILE A CA 1
ATOM 682 C C . ILE A 1 91 ? -14.886 -0.883 8.622 1.00 85.50 91 ILE A C 1
ATOM 684 O O . ILE A 1 91 ? -14.173 -0.714 7.628 1.00 85.50 91 ILE A O 1
ATOM 688 N N . PRO A 1 92 ? -15.142 0.098 9.504 1.00 86.88 92 PRO A N 1
ATOM 689 C CA . PRO A 1 92 ? -14.524 1.410 9.399 1.00 86.88 92 PRO A CA 1
ATOM 690 C C . PRO A 1 92 ? -13.027 1.291 9.713 1.00 86.88 92 PRO A C 1
ATOM 692 O O . PRO A 1 92 ? -12.619 1.090 10.857 1.00 86.88 92 PRO A O 1
ATOM 695 N N . LEU A 1 93 ? -12.201 1.383 8.672 1.00 89.19 93 LEU A N 1
ATOM 696 C CA . LEU A 1 93 ? -10.742 1.338 8.751 1.00 89.19 93 LEU A CA 1
ATOM 697 C C . LEU A 1 93 ? -10.156 2.655 8.249 1.00 89.19 93 LEU A C 1
ATOM 699 O O . LEU A 1 93 ? -10.733 3.326 7.396 1.00 89.19 93 LEU A O 1
ATOM 703 N N . LEU A 1 94 ? -8.978 3.001 8.756 1.00 90.25 94 LEU A N 1
ATOM 704 C CA . LEU A 1 94 ? -8.205 4.141 8.289 1.00 90.25 94 LEU A CA 1
ATOM 705 C C . LEU A 1 94 ? -7.098 3.657 7.359 1.00 90.25 94 LEU A C 1
ATOM 707 O O . LEU A 1 94 ? -6.242 2.864 7.756 1.00 90.25 94 LEU A O 1
ATOM 711 N N . LEU A 1 95 ? -7.108 4.155 6.128 1.00 90.69 95 LEU A N 1
ATOM 712 C CA . LEU A 1 95 ? -6.032 3.939 5.171 1.00 90.69 95 LEU A CA 1
ATOM 713 C C . LEU A 1 95 ? -4.997 5.060 5.318 1.00 90.69 95 LEU A C 1
ATOM 715 O O . LEU A 1 95 ? -5.324 6.232 5.132 1.00 90.69 95 LEU A O 1
ATOM 719 N N . THR A 1 96 ? -3.752 4.712 5.646 1.00 90.62 96 THR A N 1
ATOM 720 C CA . THR A 1 96 ? -2.647 5.669 5.803 1.00 90.62 96 THR A CA 1
ATOM 721 C C . THR A 1 96 ? -1.502 5.356 4.845 1.00 90.62 96 THR A C 1
ATOM 723 O O . THR A 1 96 ? -1.254 4.203 4.489 1.00 90.62 96 THR A O 1
ATOM 726 N N . ILE A 1 97 ? -0.794 6.401 4.411 1.00 90.69 97 ILE A N 1
ATOM 727 C CA . ILE A 1 97 ? 0.464 6.283 3.667 1.00 90.69 97 ILE A CA 1
ATOM 728 C C . ILE A 1 97 ? 1.568 6.770 4.598 1.00 90.69 97 ILE A C 1
ATOM 730 O O . ILE A 1 97 ? 1.622 7.950 4.939 1.00 90.69 97 ILE A O 1
ATOM 734 N N . GLU A 1 98 ? 2.436 5.860 5.024 1.00 88.25 98 GLU A N 1
ATOM 735 C CA . GLU A 1 98 ? 3.486 6.137 6.003 1.00 88.25 98 GLU A CA 1
ATOM 736 C C . GLU A 1 98 ? 4.872 5.925 5.363 1.00 88.25 98 GLU A C 1
ATOM 738 O O . GLU A 1 98 ? 5.073 4.949 4.632 1.00 88.25 98 GLU A O 1
ATOM 743 N N . PRO A 1 99 ? 5.851 6.821 5.598 1.00 86.88 99 PRO A N 1
ATOM 744 C CA . PRO A 1 99 ? 7.221 6.598 5.160 1.00 86.88 99 PRO A CA 1
ATOM 745 C C . PRO A 1 99 ? 7.877 5.531 6.045 1.00 86.88 99 PRO A C 1
ATOM 747 O O . PRO A 1 99 ? 8.028 5.704 7.252 1.00 86.88 99 PRO A O 1
ATOM 750 N N . GLN A 1 100 ? 8.302 4.430 5.436 1.00 83.12 100 GLN A N 1
ATOM 751 C CA . GLN A 1 100 ? 9.017 3.343 6.089 1.00 83.12 100 GLN A CA 1
ATOM 752 C C . GLN A 1 100 ? 10.475 3.323 5.625 1.00 83.12 100 GLN A C 1
ATOM 754 O O . GLN A 1 100 ? 10.768 3.324 4.426 1.00 83.12 100 GLN A O 1
ATOM 759 N N . GLN A 1 101 ? 11.400 3.283 6.585 1.00 78.31 101 GLN A N 1
ATOM 760 C CA . GLN A 1 101 ? 12.815 3.055 6.308 1.00 78.31 101 GLN A CA 1
ATOM 761 C C . GLN A 1 101 ? 13.035 1.571 6.047 1.00 78.31 101 GLN A C 1
ATOM 763 O O . GLN A 1 101 ? 12.839 0.741 6.933 1.00 78.31 101 GLN A O 1
ATOM 768 N N . VAL A 1 102 ? 13.425 1.243 4.821 1.00 74.44 102 VAL A N 1
ATOM 769 C CA . VAL A 1 102 ? 13.754 -0.122 4.418 1.00 74.44 102 VAL A CA 1
ATOM 770 C C . VAL A 1 102 ? 15.207 -0.136 3.974 1.00 74.44 102 VAL A C 1
ATOM 772 O O . VAL A 1 102 ? 15.632 0.676 3.145 1.00 74.44 102 VAL A O 1
ATOM 775 N N . THR A 1 103 ? 15.983 -1.053 4.537 1.00 71.06 103 THR A N 1
ATOM 776 C CA . THR A 1 103 ? 17.347 -1.308 4.082 1.00 71.06 103 THR A CA 1
ATOM 777 C C . THR A 1 103 ? 17.268 -1.963 2.713 1.00 71.06 103 THR A C 1
ATOM 779 O O . THR A 1 103 ? 16.664 -3.022 2.564 1.00 71.06 103 THR A O 1
ATOM 782 N N . SER A 1 104 ? 17.836 -1.323 1.691 1.00 60.91 104 SER A N 1
ATOM 783 C CA . SER A 1 104 ? 17.941 -1.963 0.379 1.00 60.91 104 SER A CA 1
ATOM 784 C C . SER A 1 104 ? 18.98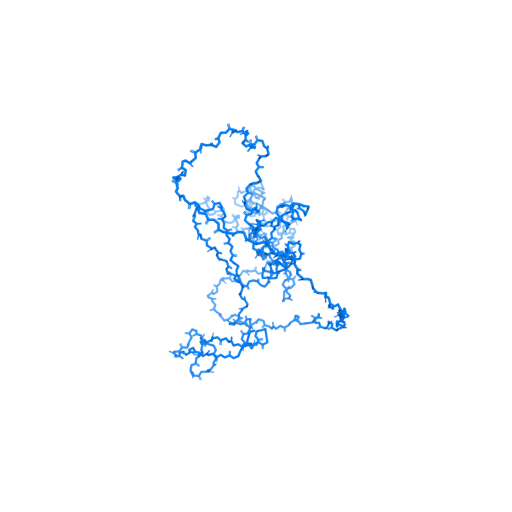5 -3.080 0.458 1.00 60.91 104 SER A C 1
ATOM 786 O O . SER A 1 104 ? 20.139 -2.764 0.759 1.00 60.91 104 SER A O 1
ATOM 788 N N . PRO A 1 105 ? 18.639 -4.342 0.156 1.00 62.19 105 PRO A N 1
ATOM 789 C CA . PRO A 1 105 ? 19.575 -5.464 0.273 1.00 62.19 105 PRO A CA 1
ATOM 790 C C . PRO A 1 105 ? 20.786 -5.343 -0.666 1.00 62.19 105 PRO A C 1
ATOM 792 O O . PRO A 1 105 ? 21.859 -5.852 -0.372 1.00 62.19 105 PRO A O 1
ATOM 795 N N . VAL A 1 106 ? 20.646 -4.589 -1.762 1.00 60.03 106 VAL A N 1
ATOM 796 C CA . VAL A 1 106 ? 21.693 -4.391 -2.782 1.00 60.03 106 VAL A CA 1
ATOM 797 C C . VAL A 1 106 ? 22.763 -3.367 -2.368 1.00 60.03 106 VAL A C 1
ATOM 799 O O . VAL A 1 106 ? 23.909 -3.457 -2.791 1.00 60.03 106 VAL A O 1
ATOM 802 N N . ASP A 1 107 ? 22.405 -2.381 -1.543 1.00 60.66 107 ASP A N 1
ATOM 803 C CA . ASP A 1 107 ? 23.251 -1.209 -1.259 1.00 60.66 107 ASP A CA 1
ATOM 804 C C . ASP A 1 107 ? 23.546 -1.029 0.240 1.00 60.66 107 ASP A C 1
ATOM 806 O O . ASP A 1 107 ? 24.331 -0.156 0.606 1.00 60.66 107 ASP A O 1
ATOM 810 N N . GLY A 1 108 ? 22.853 -1.761 1.123 1.00 70.19 108 GLY A N 1
ATOM 811 C CA . GLY A 1 108 ? 22.890 -1.558 2.580 1.00 70.19 108 GLY A CA 1
ATOM 812 C C . GLY A 1 108 ? 22.401 -0.174 3.035 1.00 70.19 108 GLY A C 1
ATOM 813 O O . GLY A 1 108 ? 22.422 0.143 4.221 1.00 70.19 108 GLY A O 1
ATOM 814 N N . LYS A 1 109 ? 21.957 0.674 2.100 1.00 69.00 109 LYS A N 1
ATOM 815 C CA . LYS A 1 109 ? 21.503 2.040 2.356 1.00 69.00 109 LYS A CA 1
ATOM 816 C C . LYS A 1 109 ? 20.030 2.041 2.733 1.00 69.00 109 LYS A C 1
ATOM 818 O O . LYS A 1 109 ? 19.205 1.360 2.116 1.00 69.00 109 LYS A O 1
ATOM 823 N N . LEU A 1 110 ? 19.713 2.866 3.723 1.00 73.75 110 LEU A N 1
ATOM 824 C CA . LEU A 1 110 ? 18.351 3.154 4.147 1.00 73.75 110 LEU A CA 1
ATOM 825 C C . LEU A 1 110 ? 17.658 3.964 3.047 1.00 73.75 110 LEU A C 1
ATOM 827 O O . LEU A 1 110 ? 18.088 5.071 2.717 1.00 73.75 110 LEU A O 1
ATOM 831 N N . LYS A 1 111 ? 16.593 3.409 2.466 1.00 76.50 111 LYS A N 1
ATOM 832 C CA . LYS A 1 111 ? 15.692 4.142 1.573 1.00 76.50 111 LYS A CA 1
ATOM 833 C C . LYS A 1 111 ? 14.368 4.367 2.294 1.00 76.50 111 LYS A C 1
ATOM 835 O O . LYS A 1 111 ? 13.808 3.444 2.880 1.00 76.50 111 LYS A O 1
ATOM 840 N N . ASN A 1 112 ? 13.870 5.599 2.225 1.00 79.69 112 ASN A N 1
ATOM 841 C CA . ASN A 1 112 ? 12.520 5.932 2.664 1.00 79.69 112 ASN A CA 1
ATOM 842 C C . ASN A 1 112 ? 11.545 5.543 1.552 1.00 79.69 112 ASN A C 1
ATOM 844 O O . ASN A 1 112 ? 11.533 6.168 0.490 1.00 79.69 112 ASN A O 1
ATOM 848 N N . VAL A 1 113 ? 10.749 4.505 1.784 1.00 81.06 113 VAL A N 1
ATOM 849 C CA . VAL A 1 113 ? 9.692 4.057 0.873 1.00 81.06 113 VAL A CA 1
ATOM 850 C C . VAL A 1 113 ? 8.348 4.399 1.501 1.00 81.06 113 VAL A C 1
ATOM 852 O O . VAL A 1 113 ? 8.140 4.145 2.680 1.00 81.06 113 VAL A O 1
ATOM 855 N N . HIS A 1 114 ? 7.428 4.969 0.728 1.00 86.44 114 HIS A N 1
ATOM 856 C CA . HIS A 1 114 ? 6.063 5.212 1.194 1.00 86.44 114 HIS A CA 1
ATOM 857 C C . HIS A 1 114 ? 5.261 3.915 1.077 1.00 86.44 114 HIS A C 1
ATOM 859 O O . HIS A 1 114 ? 5.178 3.333 -0.007 1.00 86.44 114 HIS A O 1
ATOM 865 N N . VAL A 1 115 ? 4.713 3.445 2.193 1.00 88.94 115 VAL A N 1
ATOM 866 C CA . VAL A 1 115 ? 4.006 2.166 2.289 1.00 88.94 115 VAL A CA 1
ATOM 867 C C . VAL A 1 115 ? 2.565 2.418 2.721 1.00 88.94 115 VAL A C 1
ATOM 869 O O . VAL A 1 115 ? 2.309 3.258 3.585 1.00 88.94 115 VAL A O 1
ATOM 872 N N . LEU A 1 116 ? 1.622 1.705 2.099 1.00 92.00 116 LEU A N 1
ATOM 873 C CA . LEU A 1 116 ? 0.216 1.731 2.502 1.00 92.00 116 LEU A CA 1
ATOM 874 C C . LEU A 1 116 ? -0.003 0.849 3.732 1.00 92.00 116 LEU A C 1
ATOM 876 O O . LEU A 1 116 ? 0.401 -0.314 3.741 1.00 92.00 116 LEU A O 1
ATOM 880 N N . ASN A 1 117 ? -0.708 1.394 4.721 1.00 90.94 117 ASN A N 1
ATOM 881 C CA . ASN A 1 117 ? -1.090 0.715 5.952 1.00 90.94 117 ASN A CA 1
ATOM 882 C C . ASN A 1 117 ? -2.601 0.834 6.194 1.00 90.94 117 ASN A C 1
ATOM 884 O O . ASN A 1 117 ? -3.203 1.883 5.969 1.00 90.94 117 ASN A O 1
ATOM 888 N N . LEU A 1 118 ? -3.202 -0.247 6.696 1.00 90.94 118 LEU A N 1
ATOM 889 C CA . LEU A 1 118 ? -4.559 -0.250 7.244 1.00 90.94 118 LEU A CA 1
ATOM 890 C C . LEU A 1 118 ? -4.475 -0.178 8.767 1.00 90.94 118 LEU A C 1
ATOM 892 O O . LEU A 1 118 ? -3.829 -1.011 9.406 1.00 90.94 118 LEU A O 1
ATOM 896 N N . ARG A 1 119 ? -5.126 0.824 9.353 1.00 88.62 119 ARG A N 1
ATOM 897 C CA . ARG A 1 119 ? -5.176 1.066 10.796 1.00 88.62 119 ARG A CA 1
ATOM 898 C C . ARG A 1 119 ? -6.616 0.984 11.287 1.00 88.62 119 ARG A C 1
ATOM 900 O O . ARG A 1 119 ? -7.545 1.392 10.595 1.00 88.62 119 ARG A O 1
ATOM 907 N N . VAL A 1 120 ? -6.789 0.502 12.513 1.00 86.38 120 VAL A N 1
ATOM 908 C CA . VAL A 1 120 ? -8.069 0.568 13.225 1.00 86.38 120 VAL A CA 1
ATOM 909 C C . VAL A 1 120 ? -7.991 1.718 14.222 1.00 86.38 120 VAL A C 1
ATOM 911 O O . VAL A 1 120 ? -7.009 1.826 14.954 1.00 86.38 120 VAL A O 1
ATOM 914 N N . LYS A 1 121 ? -8.997 2.597 14.223 1.00 83.00 121 LYS A N 1
ATOM 915 C CA . LYS A 1 121 ? -9.086 3.716 15.176 1.00 83.00 121 LYS A CA 1
ATOM 916 C C . LYS A 1 121 ? -9.609 3.265 16.544 1.00 83.00 121 LYS A C 1
ATOM 918 O O . LYS A 1 121 ? -9.207 3.808 17.568 1.00 83.00 121 LYS A O 1
ATOM 923 N N . GLU A 1 122 ? -10.501 2.280 16.534 1.00 80.38 122 GLU A N 1
ATOM 924 C CA . GLU A 1 122 ? -11.220 1.805 17.713 1.00 80.38 122 GLU A CA 1
ATOM 925 C C . GLU A 1 122 ? -10.380 0.902 18.619 1.00 80.38 122 GLU A C 1
ATOM 927 O O . GLU A 1 122 ? -9.419 0.253 18.195 1.00 80.38 122 GLU A O 1
ATOM 932 N N . LYS A 1 123 ? -10.774 0.833 19.894 1.00 83.56 123 LYS A N 1
ATOM 933 C CA . LYS A 1 123 ? -10.166 -0.083 20.863 1.00 83.56 123 LYS A CA 1
ATOM 934 C C . LYS A 1 123 ? -10.566 -1.522 20.545 1.00 83.56 123 LYS A C 1
ATOM 936 O O . LYS A 1 123 ? -11.658 -1.792 20.054 1.00 83.56 123 LYS A O 1
ATOM 941 N N . LEU A 1 124 ? -9.719 -2.470 20.940 1.00 80.12 124 LEU A N 1
ATOM 942 C CA . LEU A 1 124 ? -9.973 -3.900 20.736 1.00 80.12 124 LEU A CA 1
ATOM 943 C C . LEU A 1 124 ? -11.307 -4.371 21.348 1.00 80.12 124 LEU A C 1
ATOM 945 O O . LEU A 1 124 ? -11.994 -5.198 20.758 1.00 80.12 124 LEU A O 1
ATOM 949 N N . ILE A 1 125 ? -11.694 -3.829 22.508 1.00 82.12 125 ILE A N 1
ATOM 950 C CA . ILE A 1 125 ? -12.973 -4.156 23.162 1.00 82.12 125 ILE A CA 1
ATOM 951 C C . ILE A 1 125 ? -14.152 -3.760 22.268 1.00 82.12 125 ILE A C 1
ATOM 953 O O . ILE A 1 125 ? -15.101 -4.525 22.112 1.00 82.12 125 ILE A O 1
ATOM 957 N N . ASP A 1 126 ? -14.078 -2.585 21.654 1.00 82.12 126 ASP A N 1
ATOM 958 C CA . ASP A 1 126 ? -15.147 -2.073 20.804 1.00 82.12 126 ASP A CA 1
ATOM 959 C C . ASP A 1 126 ? -15.164 -2.801 19.455 1.00 82.12 126 ASP A C 1
ATOM 961 O O . ASP A 1 126 ? -16.234 -3.113 18.941 1.00 82.12 126 ASP A O 1
ATOM 965 N N . MET A 1 127 ? -14.001 -3.237 18.955 1.00 78.25 127 MET A N 1
ATOM 966 C CA . MET A 1 127 ? -13.929 -4.189 17.842 1.00 78.25 127 MET A CA 1
ATOM 967 C C . MET A 1 127 ? -14.653 -5.501 18.154 1.00 78.25 127 MET A C 1
ATOM 969 O O . MET A 1 127 ? -15.458 -5.957 17.349 1.00 78.25 127 MET A O 1
ATOM 973 N N . MET A 1 128 ? -14.425 -6.101 19.323 1.00 78.88 128 MET A N 1
ATOM 974 C CA . MET A 1 128 ? -15.106 -7.345 19.698 1.00 78.88 128 MET A CA 1
ATOM 975 C C . MET A 1 128 ? -16.626 -7.171 19.800 1.00 78.88 128 MET A C 1
ATOM 977 O O . MET A 1 128 ? -17.368 -8.064 19.398 1.00 78.88 128 MET A O 1
ATOM 981 N N . LYS A 1 129 ? -17.104 -6.013 20.270 1.00 80.19 129 LYS A N 1
ATOM 982 C CA . LYS A 1 129 ? -18.539 -5.682 20.251 1.00 80.19 129 LYS A CA 1
ATOM 983 C C . LYS A 1 129 ? -19.064 -5.545 18.819 1.00 80.19 129 LYS A C 1
ATOM 985 O O . LYS A 1 129 ? -20.094 -6.124 18.490 1.00 80.19 129 LYS A O 1
ATOM 990 N N . MET A 1 130 ? -18.329 -4.858 17.942 1.00 74.62 130 MET A N 1
ATOM 991 C CA . MET A 1 130 ? -18.672 -4.734 16.518 1.00 74.62 130 MET A CA 1
ATOM 992 C C . MET A 1 130 ? -18.673 -6.081 15.781 1.00 74.62 130 MET A C 1
ATOM 994 O O . MET A 1 130 ? -19.423 -6.241 14.819 1.00 74.62 130 MET A O 1
ATOM 998 N N . ALA A 1 131 ? -17.872 -7.055 16.224 1.00 74.06 131 ALA A N 1
ATOM 999 C CA . ALA A 1 131 ? -17.875 -8.415 15.682 1.00 74.06 131 ALA A CA 1
ATOM 1000 C C . ALA A 1 131 ? -19.210 -9.136 15.919 1.00 74.06 131 ALA A C 1
ATOM 1002 O O . ALA A 1 131 ? -19.646 -9.921 15.080 1.00 74.06 131 ALA A O 1
ATOM 1003 N N . GLN A 1 132 ? -19.858 -8.867 17.056 1.00 74.69 132 GLN A N 1
ATOM 1004 C CA . GLN A 1 132 ? -21.142 -9.473 17.415 1.00 74.69 132 GLN A CA 1
ATOM 1005 C C . GLN A 1 132 ? -22.323 -8.810 16.691 1.00 74.69 132 GLN A C 1
ATOM 1007 O O . GLN A 1 132 ? -23.378 -9.426 16.553 1.00 74.69 132 GLN A O 1
ATOM 1012 N N . LEU A 1 133 ? -22.147 -7.578 16.201 1.00 73.69 133 LEU A N 1
ATOM 1013 C CA . LEU A 1 133 ? -23.183 -6.829 15.495 1.00 73.69 133 LEU A CA 1
ATOM 1014 C C . LEU A 1 133 ? -23.234 -7.177 13.995 1.00 73.69 133 LEU A C 1
ATOM 1016 O O . LEU A 1 133 ? -22.191 -7.353 13.344 1.00 73.69 133 LEU A O 1
ATOM 1020 N N . PRO A 1 134 ? -24.437 -7.235 13.391 1.00 72.31 134 PRO A N 1
ATOM 1021 C CA . PRO A 1 134 ? -24.582 -7.457 11.958 1.00 72.31 134 PRO A CA 1
ATOM 1022 C C . PRO A 1 134 ? -23.923 -6.321 11.144 1.00 72.31 134 PRO A C 1
ATOM 1024 O O . PRO A 1 134 ? -23.852 -5.184 11.615 1.00 72.31 134 PRO A O 1
ATOM 1027 N N . PRO A 1 135 ? -23.440 -6.592 9.913 1.00 66.06 135 PRO A N 1
ATOM 1028 C CA . PRO A 1 135 ? -22.611 -5.650 9.147 1.00 66.06 135 PRO A CA 1
ATOM 1029 C C . PRO A 1 135 ? -23.272 -4.293 8.878 1.00 66.06 135 PRO A C 1
ATOM 1031 O O . PRO A 1 135 ? -22.582 -3.285 8.778 1.00 66.06 135 PRO A O 1
ATOM 1034 N N . SER A 1 136 ? -24.601 -4.263 8.770 1.00 64.88 136 SER A N 1
ATOM 1035 C CA . SER A 1 136 ? -25.377 -3.046 8.517 1.00 64.88 136 SER A CA 1
ATOM 1036 C C . SER A 1 136 ? -25.417 -2.083 9.704 1.00 64.88 136 SER A C 1
ATOM 1038 O O . SER A 1 136 ? -25.574 -0.886 9.498 1.00 64.88 136 SER A O 1
ATOM 1040 N N . GLN A 1 137 ? -25.264 -2.580 10.934 1.00 67.44 137 GLN A N 1
ATOM 1041 C CA . GLN A 1 137 ? -25.370 -1.768 12.151 1.00 67.44 137 GLN A CA 1
ATOM 1042 C C . GLN A 1 137 ? -24.033 -1.170 12.594 1.00 67.44 137 GLN A C 1
ATOM 1044 O O . GLN A 1 137 ? -24.023 -0.281 13.430 1.00 67.44 137 GLN A O 1
ATOM 1049 N N . VAL A 1 138 ? -22.909 -1.626 12.033 1.00 65.12 138 VAL A N 1
ATOM 1050 C CA . VAL A 1 138 ? -21.577 -1.113 12.399 1.00 65.12 138 VAL A CA 1
ATOM 1051 C C . VAL A 1 138 ? -21.274 0.246 11.771 1.00 65.12 138 VAL A C 1
ATOM 1053 O O . VAL A 1 138 ? -20.512 1.020 12.337 1.00 65.12 138 VAL A O 1
ATOM 1056 N N . LEU A 1 139 ? -21.858 0.542 10.607 1.00 63.16 139 LEU A N 1
ATOM 1057 C CA . LEU A 1 139 ? -21.656 1.825 9.929 1.00 63.16 139 LEU A CA 1
ATOM 1058 C C . LEU A 1 139 ? -22.635 2.908 10.403 1.00 63.16 139 LEU A C 1
ATOM 1060 O O . LEU A 1 139 ? -22.406 4.090 10.166 1.00 63.16 139 LEU A O 1
ATOM 1064 N N . LEU A 1 140 ? -23.730 2.509 11.051 1.00 68.62 140 LEU A N 1
ATOM 1065 C CA . LEU A 1 140 ? -24.700 3.446 11.596 1.00 68.62 140 LEU A CA 1
ATOM 1066 C C . LEU A 1 140 ? -24.201 3.942 12.959 1.00 68.62 140 LEU A C 1
ATOM 1068 O O . LEU A 1 140 ? -23.684 3.135 13.736 1.00 68.62 140 LEU A O 1
ATOM 1072 N N . PRO A 1 141 ? -24.343 5.243 13.267 1.00 57.00 141 PRO A N 1
ATOM 1073 C CA . PRO A 1 141 ? -24.095 5.725 14.617 1.00 57.00 141 PRO A CA 1
ATOM 1074 C C . PRO A 1 141 ? -24.951 4.910 15.590 1.00 57.00 141 PRO A C 1
ATOM 1076 O O . PRO A 1 141 ? -26.097 4.569 15.275 1.00 57.00 141 PRO A O 1
ATOM 1079 N N . ALA A 1 142 ? -24.373 4.557 16.743 1.00 60.03 142 ALA A N 1
ATOM 1080 C CA . ALA A 1 142 ? -25.135 3.914 17.803 1.00 60.03 142 ALA A CA 1
ATOM 1081 C C . ALA A 1 142 ? -26.385 4.770 18.060 1.00 60.03 142 ALA A C 1
ATOM 1083 O O . ALA A 1 142 ? -26.246 5.993 18.127 1.00 60.03 142 ALA A O 1
ATOM 1084 N N . PRO A 1 143 ? -27.588 4.174 18.136 1.00 55.28 143 PRO A N 1
ATOM 1085 C CA . PRO A 1 143 ? -28.766 4.946 18.484 1.00 55.28 143 PRO A CA 1
ATOM 1086 C C . PRO A 1 143 ? -28.486 5.614 19.828 1.00 55.28 143 PRO A C 1
ATOM 1088 O O . PRO A 1 143 ? -28.134 4.930 20.791 1.00 55.28 143 PRO A O 1
ATOM 1091 N N . ASP A 1 144 ? -28.584 6.941 19.872 1.00 46.03 144 ASP A N 1
ATOM 1092 C CA . ASP A 1 144 ? -28.535 7.666 21.129 1.00 46.03 144 ASP A CA 1
ATOM 1093 C C . ASP A 1 144 ? -29.651 7.090 22.008 1.00 46.03 144 ASP A C 1
ATOM 1095 O O . ASP A 1 144 ? -30.834 7.232 21.700 1.00 46.03 144 ASP A O 1
ATOM 1099 N N . GLU A 1 145 ? -29.297 6.442 23.124 1.00 53.28 145 GLU A N 1
ATOM 1100 C CA . GLU A 1 145 ? -30.261 5.881 24.092 1.00 53.28 145 GLU A CA 1
ATOM 1101 C C . GLU A 1 145 ? -31.201 6.957 24.684 1.00 53.28 145 GLU A C 1
ATOM 1103 O O . GLU A 1 145 ? -32.115 6.653 25.446 1.00 53.28 145 GLU A O 1
ATOM 1108 N N . THR A 1 146 ? -30.980 8.226 24.327 1.00 49.47 146 THR A N 1
ATOM 1109 C CA . THR A 1 146 ? -31.728 9.399 24.788 1.00 49.47 146 THR A CA 1
ATOM 1110 C C . THR A 1 146 ? -32.963 9.699 23.927 1.00 49.47 146 THR A C 1
ATOM 1112 O O . THR A 1 146 ? -33.832 10.439 24.373 1.00 49.47 146 THR A O 1
ATOM 1115 N N . GLU A 1 147 ? -33.100 9.087 22.746 1.00 47.78 147 GLU A N 1
ATOM 1116 C CA . GLU A 1 147 ? -34.311 9.168 21.916 1.00 47.78 147 GLU A CA 1
ATOM 1117 C C . GLU A 1 147 ? -34.886 7.771 21.661 1.00 47.78 147 GLU A C 1
ATOM 1119 O O . GLU A 1 147 ? -35.137 7.350 20.532 1.00 47.78 147 GLU A O 1
ATOM 1124 N N . LEU A 1 148 ? -35.143 7.022 22.736 1.00 51.75 148 LEU A N 1
ATOM 1125 C CA . LEU A 1 148 ? -36.270 6.098 22.665 1.00 51.75 148 LEU A CA 1
ATOM 1126 C C . LEU A 1 148 ? -37.503 6.967 22.381 1.00 51.75 148 LEU A C 1
ATOM 1128 O O . LEU A 1 148 ? -37.747 7.890 23.166 1.00 51.75 148 LEU A O 1
ATOM 1132 N N . PRO A 1 149 ? -38.268 6.736 21.296 1.00 46.03 149 PRO A N 1
ATOM 1133 C CA . PRO A 1 149 ? -39.544 7.405 21.157 1.00 46.03 149 PRO A CA 1
ATOM 1134 C C . PRO A 1 149 ? -40.327 7.074 22.422 1.00 46.03 149 PRO A C 1
ATOM 1136 O O . PRO A 1 149 ? -40.542 5.902 22.749 1.00 46.03 149 PRO A O 1
ATOM 1139 N N . ILE A 1 150 ? -40.671 8.125 23.167 1.00 50.59 150 ILE A N 1
ATOM 1140 C CA . ILE A 1 150 ? -41.704 8.068 24.191 1.00 50.59 150 ILE A CA 1
ATOM 1141 C C . ILE A 1 150 ? -42.835 7.270 23.556 1.00 50.59 150 ILE A C 1
ATOM 1143 O O . ILE A 1 150 ? -43.199 7.516 22.407 1.00 50.59 150 ILE A O 1
ATOM 1147 N N . SER A 1 151 ? -43.281 6.234 24.257 1.00 50.44 151 SER A N 1
ATOM 1148 C CA . SER A 1 151 ? -44.390 5.399 23.836 1.00 50.44 151 SER A CA 1
ATOM 1149 C C . SER A 1 151 ? -45.630 6.276 23.669 1.00 50.44 151 SER A C 1
ATOM 1151 O O . SER A 1 151 ? -46.400 6.436 24.615 1.00 50.44 151 SER A O 1
ATOM 1153 N N . ASP A 1 152 ? -45.803 6.846 22.480 1.00 46.25 152 ASP A N 1
ATOM 1154 C CA . ASP A 1 152 ? -47.069 7.387 22.019 1.00 46.25 152 ASP A CA 1
ATOM 1155 C C . ASP A 1 152 ? -47.931 6.179 21.666 1.00 46.25 152 ASP A C 1
ATOM 1157 O O . ASP A 1 152 ? -47.959 5.633 20.561 1.00 46.25 152 ASP A O 1
ATOM 1161 N N . ASP A 1 153 ? -48.537 5.701 22.741 1.00 56.06 153 ASP A N 1
ATOM 1162 C CA . ASP A 1 153 ? -49.784 4.977 22.813 1.00 56.06 153 ASP A CA 1
ATOM 1163 C C . ASP A 1 153 ? -50.829 5.682 21.935 1.00 56.06 153 ASP A C 1
ATOM 1165 O O . ASP A 1 153 ? -51.582 6.512 22.416 1.00 56.06 153 ASP A O 1
ATOM 1169 N N . GLU A 1 154 ? -50.799 5.435 20.625 1.00 50.78 154 GLU A N 1
ATOM 1170 C CA . GLU A 1 154 ? -51.936 5.545 19.706 1.00 50.78 154 GLU A CA 1
ATOM 1171 C C . GLU A 1 154 ? -51.515 4.993 18.339 1.00 50.78 154 GLU A C 1
ATOM 1173 O O . GLU A 1 154 ? -51.017 5.686 17.453 1.00 50.78 154 GLU A O 1
ATOM 1178 N N . THR A 1 155 ? -51.710 3.688 18.155 1.00 50.94 155 THR A N 1
ATOM 1179 C CA . THR A 1 155 ? -51.789 3.125 16.805 1.00 50.94 155 THR A CA 1
ATOM 1180 C C . THR A 1 155 ? -53.110 3.606 16.199 1.00 50.94 155 THR A C 1
ATOM 1182 O O . THR A 1 155 ? -54.163 3.276 16.745 1.00 50.94 155 THR A O 1
ATOM 1185 N N . PRO A 1 156 ? -53.122 4.392 15.103 1.00 45.41 156 PRO A N 1
ATOM 1186 C CA . PRO A 1 156 ? -54.375 4.725 14.447 1.00 45.41 156 PRO A CA 1
ATOM 1187 C C . PRO A 1 156 ? -54.963 3.434 13.887 1.00 45.41 156 PRO A C 1
ATOM 1189 O O . PRO A 1 156 ? -54.314 2.737 13.102 1.00 45.41 156 PRO A O 1
ATOM 1192 N N . ASP A 1 157 ? -56.178 3.122 14.328 1.00 48.66 157 ASP A N 1
ATOM 1193 C CA . ASP A 1 157 ? -56.936 1.931 13.969 1.00 48.66 157 ASP A CA 1
ATOM 1194 C C . ASP A 1 157 ? -57.156 1.909 12.444 1.00 48.66 157 ASP A C 1
ATOM 1196 O O . ASP A 1 157 ? -58.033 2.573 11.882 1.00 48.66 157 ASP A O 1
ATOM 1200 N N . LEU A 1 158 ? -56.268 1.206 11.737 1.00 51.56 158 LEU A N 1
ATOM 1201 C CA . LEU A 1 158 ? -56.323 1.024 10.293 1.00 51.56 158 LEU A CA 1
ATOM 1202 C C . LEU A 1 158 ? -57.526 0.128 9.986 1.00 51.56 158 LEU A C 1
ATOM 1204 O O . LEU A 1 158 ? -57.460 -1.094 10.101 1.00 51.56 158 LEU A O 1
ATOM 1208 N N . LEU A 1 159 ? -58.630 0.776 9.607 1.00 45.72 159 LEU A N 1
ATOM 1209 C CA . LEU A 1 159 ? -59.881 0.196 9.122 1.00 45.72 159 LEU A CA 1
ATOM 1210 C C . LEU A 1 159 ? -59.629 -0.937 8.112 1.00 45.72 159 LEU A C 1
ATOM 1212 O O . LEU A 1 159 ? -59.497 -0.709 6.909 1.00 45.72 159 LEU A O 1
ATOM 1216 N N . LEU A 1 160 ? -59.613 -2.177 8.594 1.00 48.81 160 LEU A N 1
ATOM 1217 C CA . LEU A 1 160 ? -59.733 -3.360 7.750 1.00 48.81 160 LEU A CA 1
ATOM 1218 C C . LEU A 1 160 ? -61.215 -3.535 7.375 1.00 48.81 160 LEU A C 1
ATOM 1220 O O . LEU A 1 160 ? -62.053 -3.656 8.276 1.00 48.81 160 LEU A O 1
ATOM 1224 N N . PRO A 1 161 ? -61.583 -3.590 6.080 1.00 40.22 161 PRO A N 1
ATOM 1225 C CA . PRO A 1 161 ? -62.944 -3.916 5.686 1.00 40.22 161 PRO A CA 1
ATOM 1226 C C . PRO A 1 161 ? -63.261 -5.348 6.120 1.00 40.22 161 PRO A C 1
ATOM 1228 O O . PRO A 1 161 ? -62.659 -6.312 5.644 1.00 40.22 161 PRO A O 1
ATOM 1231 N N . GLN A 1 162 ? -64.222 -5.487 7.030 1.00 46.38 162 GLN A N 1
ATOM 1232 C CA . GLN A 1 162 ? -64.779 -6.777 7.401 1.00 46.38 162 GLN A CA 1
ATOM 1233 C C . GLN A 1 162 ? -65.457 -7.401 6.181 1.00 46.38 162 GLN A C 1
ATOM 1235 O O . GLN A 1 162 ? -66.521 -6.953 5.759 1.00 46.38 162 GLN A O 1
ATOM 1240 N N . ASN A 1 163 ? -64.884 -8.476 5.646 1.00 38.81 163 ASN A N 1
ATOM 1241 C CA . ASN A 1 163 ? -65.699 -9.510 5.029 1.00 38.81 163 ASN A CA 1
ATOM 1242 C C . ASN A 1 163 ? -65.041 -10.894 5.125 1.00 38.81 163 ASN A C 1
ATOM 1244 O O . ASN A 1 163 ? -64.114 -11.225 4.397 1.00 38.81 163 ASN A O 1
ATOM 1248 N N . GLN A 1 164 ? -65.648 -11.690 6.012 1.00 33.41 164 GLN A N 1
ATOM 1249 C CA . GLN A 1 164 ? -65.891 -13.131 5.894 1.00 33.41 164 GLN A CA 1
ATOM 1250 C C . GLN A 1 164 ? -64.715 -14.086 6.161 1.00 33.41 164 GLN A C 1
ATOM 1252 O O . GLN A 1 164 ? -63.990 -14.522 5.275 1.00 33.41 164 GLN A O 1
ATOM 1257 N N . ALA A 1 165 ? -64.647 -14.541 7.415 1.00 35.53 165 ALA A N 1
ATOM 1258 C CA . ALA A 1 165 ? -64.280 -15.925 7.729 1.00 35.53 165 ALA A CA 1
ATOM 1259 C C . ALA A 1 165 ? -65.490 -16.845 7.392 1.00 35.53 165 ALA A C 1
ATOM 1261 O O . ALA A 1 165 ? -66.616 -16.332 7.412 1.00 35.53 165 ALA A O 1
ATOM 1262 N N . PRO A 1 166 ? -65.347 -18.178 7.169 1.00 41.44 166 PRO A N 1
ATOM 1263 C CA . PRO A 1 166 ? -64.871 -19.054 8.249 1.00 41.44 166 PRO A CA 1
ATOM 1264 C C . PRO A 1 166 ? -64.123 -20.367 7.884 1.00 41.44 166 PRO A C 1
ATOM 1266 O O . PRO A 1 166 ? -64.448 -21.050 6.921 1.00 41.44 166 PRO A O 1
ATOM 1269 N N . LYS A 1 167 ? -63.285 -20.790 8.855 1.00 31.45 167 LYS A N 1
ATOM 1270 C CA . LYS A 1 167 ? -62.903 -22.175 9.250 1.00 31.45 167 LYS A CA 1
ATOM 1271 C C . LYS A 1 167 ? -61.924 -22.902 8.300 1.00 31.45 167 LYS A C 1
ATOM 1273 O O . LYS A 1 167 ? -62.105 -22.954 7.099 1.00 31.45 167 LYS A O 1
ATOM 1278 N N . THR A 1 168 ? -60.841 -23.519 8.781 1.00 27.56 168 THR A N 1
ATOM 1279 C CA . THR A 1 168 ? -60.863 -24.654 9.720 1.00 27.56 168 THR A CA 1
ATOM 1280 C C . THR A 1 168 ? -59.500 -24.845 10.401 1.00 27.56 168 THR A C 1
ATOM 1282 O O . THR A 1 168 ? -58.451 -24.644 9.797 1.00 27.56 168 THR A O 1
ATOM 1285 N N . ALA A 1 169 ? -59.535 -25.260 11.665 1.00 31.83 169 ALA A N 1
ATOM 1286 C CA . ALA A 1 169 ? -58.388 -25.639 12.479 1.00 31.83 169 ALA A CA 1
ATOM 1287 C C . ALA A 1 169 ? -57.779 -26.992 12.060 1.00 31.83 169 ALA A C 1
ATOM 1289 O O . ALA A 1 169 ? -58.520 -27.916 11.745 1.00 31.83 169 ALA A O 1
ATOM 1290 N N . SER A 1 170 ? -56.461 -27.163 12.212 1.00 29.86 170 SER A N 1
ATOM 1291 C CA . SER A 1 170 ? -55.905 -28.306 12.959 1.00 29.86 170 SER A CA 1
ATOM 1292 C C . SER A 1 170 ? -54.431 -28.086 13.323 1.00 29.86 170 SER A C 1
ATOM 1294 O O . SER A 1 170 ? -53.645 -27.517 12.571 1.00 29.86 170 SER A O 1
ATOM 1296 N N . LYS A 1 171 ? -54.105 -28.505 14.548 1.00 27.48 171 LYS A N 1
ATOM 1297 C CA . LYS A 1 171 ? -52.785 -28.522 15.186 1.00 27.48 171 LYS A CA 1
ATOM 1298 C C . LYS A 1 171 ? -51.940 -29.685 14.656 1.00 27.48 171 LYS A C 1
ATOM 1300 O O . LYS A 1 171 ? -52.482 -30.757 14.409 1.00 27.48 171 LYS A O 1
ATOM 1305 N N . GLY A 1 172 ? -50.616 -29.528 14.678 1.00 26.38 172 GLY A N 1
ATOM 1306 C CA . GLY A 1 172 ? -49.683 -30.658 14.665 1.00 26.38 172 GLY A CA 1
ATOM 1307 C C . GLY A 1 172 ? -48.205 -30.254 14.651 1.00 26.38 172 GLY A C 1
ATOM 1308 O O . GLY A 1 172 ? -47.663 -29.911 13.611 1.00 26.38 172 GLY A O 1
ATOM 1309 N N . LYS A 1 173 ? -47.541 -30.346 15.806 1.00 26.84 173 LYS A N 1
ATOM 1310 C CA . LYS A 1 173 ? -46.081 -30.519 15.989 1.00 26.84 173 LYS A CA 1
ATOM 1311 C C . LYS A 1 173 ? -45.920 -31.760 16.894 1.00 26.84 173 LYS A C 1
ATOM 1313 O O . LYS A 1 173 ? -46.900 -32.087 17.568 1.00 26.84 173 LYS A O 1
ATOM 1318 N N . PRO A 1 174 ? -44.729 -32.351 17.108 1.00 39.66 174 PRO A N 1
ATOM 1319 C CA . PRO A 1 174 ? -43.503 -32.467 16.303 1.00 39.66 174 PRO A CA 1
ATOM 1320 C C . PRO A 1 174 ? -43.056 -33.953 16.171 1.00 39.66 174 PRO A C 1
ATOM 1322 O O . PRO A 1 174 ? -43.590 -34.818 16.861 1.00 39.66 174 PRO A O 1
ATOM 1325 N N . LYS A 1 175 ? -42.019 -34.265 15.378 1.00 28.98 175 LYS A N 1
ATOM 1326 C CA . LYS A 1 175 ? -41.130 -35.404 15.685 1.00 28.98 175 LYS A CA 1
ATOM 1327 C C . LYS A 1 175 ? -39.664 -35.078 15.413 1.00 28.98 175 LYS A C 1
ATOM 1329 O O . LYS A 1 175 ? -39.307 -34.464 14.415 1.00 28.98 175 LYS A O 1
ATOM 1334 N N . GLU A 1 176 ? -38.892 -35.510 16.391 1.00 30.19 176 GLU A N 1
ATOM 1335 C CA . GLU A 1 176 ? -37.465 -35.429 16.653 1.00 30.19 176 GLU A CA 1
ATOM 1336 C C . GLU A 1 176 ? -36.776 -36.702 16.149 1.00 30.19 176 GLU A C 1
ATOM 1338 O O . GLU A 1 176 ? -37.393 -37.768 16.185 1.00 30.19 176 GLU A O 1
ATOM 1343 N N . GLN A 1 177 ? -35.518 -36.602 15.709 1.00 32.16 177 GLN A N 1
ATOM 1344 C CA . GLN A 1 177 ? -34.565 -37.713 15.776 1.00 32.16 177 GLN A CA 1
ATOM 1345 C C . GLN A 1 177 ? -33.112 -37.211 15.762 1.00 32.16 177 GLN A C 1
ATOM 1347 O O . GLN A 1 177 ? -32.744 -36.307 15.013 1.00 32.16 177 GLN A O 1
ATOM 1352 N N . GLU A 1 178 ? -32.335 -37.810 16.663 1.00 32.38 178 GLU A N 1
ATOM 1353 C CA . GLU A 1 178 ? -30.999 -37.464 17.146 1.00 32.38 178 GLU A CA 1
ATOM 1354 C C . GLU A 1 178 ? -29.819 -37.841 16.223 1.00 32.38 178 GLU A C 1
ATOM 1356 O O . GLU A 1 178 ? -29.795 -38.890 15.586 1.00 32.38 178 GLU A O 1
ATOM 1361 N N . VAL A 1 179 ? -28.805 -36.965 16.255 1.00 30.20 179 VAL A N 1
ATOM 1362 C CA . VAL A 1 179 ? -27.355 -37.173 16.497 1.00 30.20 179 VAL A CA 1
ATOM 1363 C C . VAL A 1 179 ? -26.638 -38.422 15.944 1.00 30.20 179 VAL A C 1
ATOM 1365 O O . VAL A 1 179 ? -26.859 -39.539 16.400 1.00 30.20 179 VAL A O 1
ATOM 1368 N N . LYS A 1 180 ? -25.544 -38.176 15.195 1.00 28.98 180 LYS A N 1
ATOM 1369 C CA . LYS A 1 180 ? -24.231 -38.812 15.453 1.00 28.98 180 LYS A CA 1
ATOM 1370 C C . LYS A 1 180 ? -23.081 -37.795 15.364 1.00 28.98 180 LYS A C 1
ATOM 1372 O O . LYS A 1 180 ? -22.901 -37.131 14.350 1.00 28.98 180 LYS A O 1
ATOM 1377 N N . LYS A 1 181 ? -22.324 -37.698 16.464 1.00 24.45 181 LYS A N 1
ATOM 1378 C CA . LYS A 1 181 ? -20.999 -37.068 16.626 1.00 24.45 181 LYS A CA 1
ATOM 1379 C C . LYS A 1 181 ? -19.903 -38.100 16.330 1.00 24.45 181 LYS A C 1
ATOM 1381 O O . LYS A 1 181 ? -20.062 -39.239 16.756 1.00 24.45 181 LYS A O 1
ATOM 1386 N N . ALA A 1 182 ? -18.804 -37.649 15.726 1.00 26.98 182 ALA A N 1
ATOM 1387 C CA . ALA A 1 182 ? -17.395 -38.070 15.877 1.00 26.98 182 ALA A CA 1
ATOM 1388 C C . ALA A 1 182 ? -16.634 -37.506 14.654 1.00 26.98 182 ALA A C 1
ATOM 1390 O O . ALA A 1 182 ? -17.201 -37.488 13.571 1.00 26.98 182 ALA A O 1
ATOM 1391 N N . GLU A 1 183 ? -15.405 -37.002 14.683 1.00 28.84 183 GLU A N 1
ATOM 1392 C CA . GLU A 1 183 ? -14.379 -36.869 15.712 1.00 28.84 183 GLU A CA 1
ATOM 1393 C C . GLU A 1 183 ? -13.325 -35.862 15.204 1.00 28.84 183 GLU A C 1
ATOM 1395 O O . GLU A 1 183 ? -13.235 -35.552 14.017 1.00 28.84 183 GLU A O 1
ATOM 1400 N N . VAL A 1 184 ? -12.555 -35.343 16.152 1.00 27.45 184 VAL A N 1
ATOM 1401 C CA . VAL A 1 184 ? -11.435 -34.406 16.034 1.00 27.45 184 VAL A CA 1
ATOM 1402 C C . VAL A 1 184 ? -10.218 -35.065 15.365 1.00 27.45 184 VAL A C 1
ATOM 1404 O O . VAL A 1 184 ? 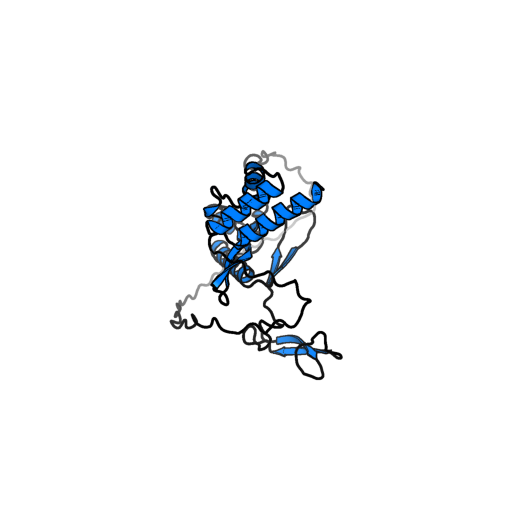-9.805 -36.133 15.804 1.00 27.45 184 VAL A O 1
ATOM 1407 N N . MET A 1 185 ? -9.542 -34.377 14.438 1.00 30.12 185 MET A N 1
ATOM 1408 C CA . MET A 1 185 ? -8.097 -34.556 14.221 1.00 30.12 185 MET A CA 1
ATOM 1409 C C . MET A 1 185 ? -7.406 -33.194 14.146 1.00 30.12 185 MET A C 1
ATOM 1411 O O . MET A 1 185 ? -7.784 -32.323 13.368 1.00 30.12 185 MET A O 1
ATOM 1415 N N . LYS A 1 186 ? -6.430 -33.033 15.042 1.00 29.22 186 LYS A N 1
ATOM 1416 C CA . LYS A 1 186 ? -5.502 -31.909 15.155 1.00 29.22 186 LYS A CA 1
ATOM 1417 C C . LYS A 1 186 ? -4.386 -32.039 14.118 1.00 29.22 186 LYS A C 1
ATOM 1419 O O . LYS A 1 186 ? -4.045 -33.148 13.711 1.00 29.22 186 LYS A O 1
ATOM 1424 N N . ASP A 1 187 ? -3.823 -30.887 13.777 1.00 31.91 187 ASP A N 1
ATOM 1425 C CA . ASP A 1 187 ? -2.688 -30.658 12.885 1.00 31.91 187 ASP A CA 1
ATOM 1426 C C . ASP A 1 187 ? -1.495 -31.596 13.108 1.00 31.91 187 ASP A C 1
ATOM 1428 O O . ASP A 1 187 ? -1.186 -31.977 14.244 1.00 31.91 187 ASP A O 1
ATOM 1432 N N . PRO A 1 188 ? -0.707 -31.806 12.046 1.00 33.16 188 PRO A N 1
ATOM 1433 C CA . PRO A 1 188 ? 0.738 -31.712 12.191 1.00 33.16 188 PRO A CA 1
ATOM 1434 C C . PRO A 1 188 ? 1.272 -30.466 11.484 1.00 33.16 188 PRO A C 1
ATOM 1436 O O . PRO A 1 188 ? 1.199 -30.313 10.269 1.00 33.16 188 PRO A O 1
ATOM 1439 N N . LYS A 1 189 ? 1.853 -29.597 12.306 1.00 31.56 189 LYS A N 1
ATOM 1440 C CA . LYS A 1 189 ? 2.781 -28.535 11.936 1.00 31.56 189 LYS A CA 1
ATOM 1441 C C . LYS A 1 189 ? 3.978 -29.167 11.218 1.00 31.56 189 LYS A C 1
ATOM 1443 O O . LYS A 1 189 ? 4.673 -29.978 11.828 1.00 31.56 189 LYS A O 1
ATOM 1448 N N . ASP A 1 190 ? 4.195 -28.814 9.955 1.00 32.88 190 ASP A N 1
ATOM 1449 C CA . ASP A 1 190 ? 5.409 -29.182 9.221 1.00 32.88 190 ASP A CA 1
ATOM 1450 C C . ASP A 1 190 ? 6.609 -28.396 9.802 1.00 32.88 190 ASP A C 1
ATOM 1452 O O . ASP A 1 190 ? 6.531 -27.167 9.907 1.00 32.88 190 ASP A O 1
ATOM 1456 N N . PRO A 1 191 ? 7.681 -29.069 10.261 1.00 39.12 191 PRO A N 1
ATOM 1457 C CA . PRO A 1 191 ? 8.858 -28.455 10.863 1.00 39.12 191 PRO A CA 1
ATOM 1458 C C . PRO A 1 191 ? 10.027 -28.268 9.879 1.00 39.12 191 PRO A C 1
ATOM 1460 O O . PRO A 1 191 ? 11.181 -28.379 10.287 1.00 39.12 191 PRO A O 1
ATOM 1463 N N . ASN A 1 192 ? 9.762 -27.953 8.610 1.00 34.31 192 ASN A N 1
ATOM 1464 C CA . ASN A 1 192 ? 10.786 -27.492 7.671 1.00 34.31 192 ASN A CA 1
ATOM 1465 C C . ASN A 1 192 ? 10.387 -26.158 7.035 1.00 34.31 192 ASN A C 1
ATOM 1467 O O . ASN A 1 192 ? 9.771 -26.112 5.976 1.00 34.31 192 ASN A O 1
ATOM 1471 N N . ASP A 1 193 ? 10.814 -25.079 7.684 1.00 35.00 193 ASP A N 1
ATOM 1472 C CA . ASP A 1 193 ? 10.983 -23.755 7.085 1.00 35.00 193 ASP A CA 1
ATOM 1473 C C . ASP A 1 193 ? 12.467 -23.602 6.701 1.00 35.00 193 ASP A C 1
ATOM 1475 O O . ASP A 1 193 ? 13.285 -23.184 7.529 1.00 35.00 193 ASP A O 1
ATOM 1479 N N . PRO A 1 194 ? 12.886 -24.024 5.496 1.00 40.72 194 PRO A N 1
ATOM 1480 C CA . PRO A 1 194 ? 13.995 -23.394 4.823 1.00 40.72 194 PRO A CA 1
ATOM 1481 C C . PRO A 1 194 ? 13.391 -22.302 3.941 1.00 40.72 194 PRO A C 1
ATOM 1483 O O . PRO A 1 194 ? 12.620 -22.608 3.044 1.00 40.72 194 PRO A O 1
ATOM 1486 N N . ASP A 1 195 ? 13.676 -21.036 4.223 1.00 38.78 195 ASP A N 1
ATOM 1487 C CA . ASP A 1 195 ? 14.122 -20.074 3.203 1.00 38.78 195 ASP A CA 1
ATOM 1488 C C . ASP A 1 195 ? 14.307 -18.691 3.829 1.00 38.78 195 ASP A C 1
ATOM 1490 O O . ASP A 1 195 ? 13.744 -17.664 3.452 1.00 38.78 195 ASP A O 1
ATOM 1494 N N . ASN A 1 196 ? 15.212 -18.679 4.804 1.00 40.69 196 ASN A N 1
ATOM 1495 C CA . ASN A 1 196 ? 16.055 -17.536 5.095 1.00 40.69 196 ASN A CA 1
ATOM 1496 C C . ASN A 1 196 ? 17.325 -17.672 4.235 1.00 40.69 196 ASN A C 1
ATOM 1498 O O . ASN A 1 196 ? 18.391 -18.000 4.747 1.00 40.69 196 ASN A O 1
ATOM 1502 N N . LEU A 1 197 ? 17.198 -17.533 2.912 1.00 42.88 197 LEU A N 1
ATOM 1503 C CA . LEU A 1 197 ? 18.323 -17.409 1.983 1.00 42.88 197 LEU A CA 1
ATOM 1504 C C . LEU A 1 197 ? 17.814 -16.901 0.624 1.00 42.88 197 LEU A C 1
ATOM 1506 O O . LEU A 1 197 ? 16.711 -17.235 0.218 1.00 42.88 197 LEU A O 1
ATOM 1510 N N . PHE A 1 198 ? 18.649 -16.126 -0.071 1.00 34.84 198 PHE A N 1
ATOM 1511 C CA . PHE A 1 198 ? 18.425 -15.485 -1.380 1.00 34.84 198 PHE A CA 1
ATOM 1512 C C . PHE A 1 198 ? 17.857 -14.057 -1.375 1.00 34.84 198 PHE A C 1
ATOM 1514 O O . PHE A 1 198 ? 16.937 -13.704 -2.107 1.00 34.84 198 PHE A O 1
ATOM 1521 N N . ASP A 1 199 ? 18.589 -13.170 -0.699 1.00 49.34 199 ASP A N 1
ATOM 1522 C CA . ASP A 1 199 ? 19.105 -11.998 -1.410 1.00 49.34 199 ASP A CA 1
ATOM 1523 C C . ASP A 1 199 ? 20.129 -12.476 -2.449 1.00 49.34 199 ASP A C 1
ATOM 1525 O O . ASP A 1 199 ? 21.239 -12.859 -2.076 1.00 49.34 199 ASP A O 1
ATOM 1529 N N . GLN A 1 200 ? 19.734 -12.515 -3.727 1.00 43.66 200 GLN A N 1
ATOM 1530 C CA . GLN A 1 200 ? 20.603 -12.370 -4.908 1.00 43.66 200 GLN A CA 1
ATOM 1531 C C . GLN A 1 200 ? 19.820 -12.643 -6.202 1.00 43.66 200 GLN A C 1
ATOM 1533 O O . GLN A 1 200 ? 19.706 -13.784 -6.633 1.00 43.66 200 GLN A O 1
ATOM 1538 N N . VAL A 1 201 ? 19.380 -11.583 -6.886 1.00 41.66 201 VAL A N 1
ATOM 1539 C CA . VAL A 1 201 ? 19.403 -11.538 -8.358 1.00 41.66 201 VAL A CA 1
ATOM 1540 C C . VAL A 1 201 ? 19.850 -10.125 -8.767 1.00 41.66 201 VAL A C 1
ATOM 1542 O O . VAL A 1 201 ? 19.348 -9.154 -8.196 1.00 41.66 201 VAL A O 1
ATOM 1545 N N . PRO A 1 202 ? 20.801 -9.979 -9.711 1.00 37.28 202 PRO A N 1
ATOM 1546 C CA . PRO A 1 202 ? 21.337 -8.684 -10.107 1.00 37.28 202 PRO A CA 1
ATOM 1547 C C . PRO A 1 202 ? 20.287 -7.866 -10.858 1.00 37.28 202 PRO A C 1
ATOM 1549 O O . PRO A 1 202 ? 19.614 -8.366 -11.763 1.00 37.28 202 PRO A O 1
ATOM 1552 N N . GLU A 1 203 ? 20.192 -6.585 -10.514 1.00 40.91 203 GLU A N 1
ATOM 1553 C CA . GLU A 1 203 ? 19.474 -5.606 -11.322 1.00 40.91 203 GLU A CA 1
ATOM 1554 C C . GLU A 1 203 ? 20.169 -5.502 -12.698 1.00 40.91 203 GLU A C 1
ATOM 1556 O O . GLU A 1 203 ? 21.390 -5.323 -12.752 1.00 40.91 203 GLU A O 1
ATOM 1561 N N . PRO A 1 204 ? 19.445 -5.662 -13.823 1.00 34.59 204 PRO A N 1
ATOM 1562 C CA . PRO A 1 204 ? 20.026 -5.475 -15.142 1.00 34.59 204 PRO A CA 1
ATOM 1563 C C . PRO A 1 204 ? 20.410 -4.006 -15.333 1.00 34.59 204 PRO A C 1
ATOM 1565 O O . PRO A 1 204 ? 19.646 -3.100 -14.998 1.00 34.59 204 PRO A O 1
ATOM 1568 N N . GLU A 1 205 ? 21.598 -3.794 -15.895 1.00 40.44 205 GLU A N 1
ATOM 1569 C CA . GLU A 1 205 ? 22.167 -2.481 -16.193 1.00 40.44 205 GLU A CA 1
ATOM 1570 C C . GLU A 1 205 ? 21.134 -1.520 -16.817 1.00 40.44 205 GLU A C 1
ATOM 1572 O O . GLU A 1 205 ? 20.491 -1.859 -17.821 1.00 40.44 205 GLU A O 1
ATOM 1577 N N . PRO A 1 206 ? 20.984 -0.287 -16.299 1.00 33.28 206 PRO A N 1
ATOM 1578 C CA . PRO A 1 206 ? 20.096 0.684 -16.913 1.00 33.28 206 PRO A CA 1
ATOM 1579 C C . PRO A 1 206 ? 20.717 1.218 -18.213 1.00 33.28 206 PRO A C 1
ATOM 1581 O O . PRO A 1 206 ? 21.595 2.084 -18.203 1.00 33.28 206 PRO A O 1
ATOM 1584 N N . LYS A 1 207 ? 20.209 0.762 -19.366 1.00 35.00 207 LYS A N 1
ATOM 1585 C CA . LYS A 1 207 ? 20.441 1.438 -20.651 1.00 35.00 207 LYS A CA 1
ATOM 1586 C C . LYS A 1 207 ? 19.679 2.768 -20.700 1.00 35.00 207 LYS A C 1
ATOM 1588 O O . LYS A 1 207 ? 18.458 2.813 -20.806 1.00 35.00 207 LYS A O 1
ATOM 1593 N N . ALA A 1 208 ? 20.467 3.841 -20.647 1.00 37.88 208 ALA A N 1
ATOM 1594 C CA . ALA A 1 208 ? 20.287 5.132 -21.311 1.00 37.88 208 ALA A CA 1
ATOM 1595 C C . ALA A 1 208 ? 18.876 5.759 -21.288 1.00 37.88 208 ALA A C 1
ATOM 1597 O O . ALA A 1 208 ? 18.180 5.825 -22.299 1.00 37.88 208 ALA A O 1
ATOM 1598 N N . LYS A 1 209 ? 18.523 6.379 -20.158 1.00 35.16 209 LYS A N 1
ATOM 1599 C CA . LYS A 1 209 ? 17.763 7.638 -20.183 1.00 35.16 209 LYS A CA 1
ATOM 1600 C C . LYS A 1 209 ? 18.760 8.785 -20.020 1.00 35.16 209 LYS A C 1
ATOM 1602 O O . LYS A 1 209 ? 19.733 8.642 -19.284 1.00 35.16 209 LYS A O 1
ATOM 1607 N N . ALA A 1 210 ? 18.560 9.855 -20.788 1.00 35.31 210 ALA A N 1
ATOM 1608 C CA . ALA A 1 210 ? 19.459 11.001 -20.920 1.00 35.31 210 ALA A CA 1
ATOM 1609 C C . ALA A 1 210 ? 20.124 11.389 -19.588 1.00 35.31 210 ALA A C 1
ATOM 1611 O O . ALA A 1 210 ? 19.427 11.612 -18.602 1.00 35.31 210 ALA A O 1
ATOM 1612 N N . LYS A 1 211 ? 21.465 11.443 -19.581 1.00 28.42 211 LYS A N 1
ATOM 1613 C CA . LYS A 1 211 ? 22.297 11.768 -18.412 1.00 28.42 211 LYS A CA 1
ATOM 1614 C C . LYS A 1 211 ? 21.733 12.991 -17.663 1.00 28.42 211 LYS A C 1
ATOM 1616 O O . LYS A 1 211 ? 21.843 14.098 -18.194 1.00 28.42 211 LYS A O 1
ATOM 1621 N N . PRO A 1 212 ? 21.251 12.865 -16.415 1.00 35.62 212 PRO A N 1
ATOM 1622 C CA . PRO A 1 212 ? 21.461 13.934 -15.454 1.00 35.62 212 PRO A CA 1
ATOM 1623 C C . PRO A 1 212 ? 22.979 14.017 -15.250 1.00 35.62 212 PRO A C 1
ATOM 1625 O O . PRO A 1 212 ? 23.645 12.985 -15.128 1.00 35.62 212 PRO A O 1
ATOM 1628 N N . LYS A 1 213 ? 23.554 15.223 -15.297 1.00 32.62 213 LYS A N 1
ATOM 1629 C CA . LYS A 1 213 ? 24.974 15.443 -14.983 1.00 32.62 213 LYS A CA 1
ATOM 1630 C C . LYS A 1 213 ? 25.309 14.695 -13.689 1.00 32.62 213 LYS A C 1
ATOM 1632 O O . LYS A 1 213 ? 24.643 14.911 -12.684 1.00 32.62 213 LYS A O 1
ATOM 1637 N N . ALA A 1 214 ? 26.305 13.811 -13.743 1.00 34.12 214 ALA A N 1
ATOM 1638 C CA . ALA A 1 214 ? 26.799 13.107 -12.569 1.00 34.12 214 ALA A CA 1
ATOM 1639 C C . ALA A 1 214 ? 27.131 14.134 -11.477 1.00 34.12 214 ALA A C 1
ATOM 1641 O O . ALA A 1 214 ? 27.963 15.016 -11.701 1.00 34.12 214 ALA A O 1
ATOM 1642 N N . GLU A 1 215 ? 26.458 14.047 -10.328 1.00 44.72 215 GLU A N 1
ATOM 1643 C CA . GLU A 1 215 ? 26.847 14.828 -9.160 1.00 44.72 215 GLU A CA 1
ATOM 1644 C C . GLU A 1 215 ? 28.279 14.423 -8.774 1.00 44.72 215 GLU A C 1
ATOM 1646 O O . GLU A 1 215 ? 28.580 13.224 -8.701 1.00 44.72 215 GLU A O 1
ATOM 1651 N N . PRO A 1 216 ? 29.192 15.384 -8.558 1.00 50.16 216 PRO A N 1
ATOM 1652 C CA . PRO A 1 216 ? 30.525 15.065 -8.077 1.00 50.16 216 PRO A CA 1
ATOM 1653 C C . PRO A 1 216 ? 30.407 14.370 -6.715 1.00 50.16 216 PRO A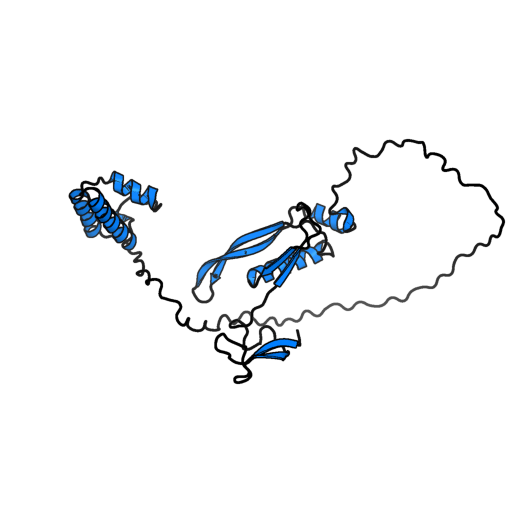 C 1
ATOM 1655 O O . PRO A 1 216 ? 29.662 14.819 -5.842 1.00 50.16 216 PRO A O 1
ATOM 1658 N N . LYS A 1 217 ? 31.133 13.255 -6.542 1.00 59.53 217 LYS A N 1
ATOM 1659 C CA . LYS A 1 217 ? 31.224 12.529 -5.266 1.00 59.53 217 LYS A CA 1
ATOM 1660 C C . LYS A 1 217 ? 31.520 13.531 -4.143 1.00 59.53 217 LYS A C 1
ATOM 1662 O O . LYS A 1 217 ? 32.538 14.219 -4.190 1.00 59.53 217 LYS A O 1
ATOM 1667 N N . ARG A 1 218 ? 30.618 13.630 -3.164 1.00 68.62 218 ARG A N 1
ATOM 1668 C CA . ARG A 1 218 ? 30.742 14.558 -2.033 1.00 68.62 218 ARG A CA 1
ATOM 1669 C C . ARG A 1 218 ? 31.837 14.055 -1.093 1.00 68.62 218 ARG A C 1
ATOM 1671 O O . ARG A 1 218 ? 31.711 12.976 -0.526 1.00 68.62 218 ARG A O 1
ATOM 1678 N N . ASP A 1 219 ? 32.916 14.821 -0.969 1.00 76.06 219 ASP A N 1
ATOM 1679 C CA . ASP A 1 219 ? 34.015 14.533 -0.045 1.00 76.06 219 ASP A CA 1
ATOM 1680 C C . ASP A 1 219 ? 33.646 15.002 1.369 1.00 76.06 219 ASP A C 1
ATOM 1682 O O . ASP A 1 219 ? 33.620 16.204 1.654 1.00 76.06 219 ASP A O 1
ATOM 1686 N N . ASP A 1 220 ? 33.330 14.041 2.237 1.00 77.81 220 ASP A N 1
ATOM 1687 C CA . ASP A 1 220 ? 32.928 14.254 3.631 1.00 77.81 220 ASP A CA 1
ATOM 1688 C C . ASP A 1 220 ? 34.096 14.557 4.587 1.00 77.81 220 ASP A C 1
ATOM 1690 O O . ASP A 1 220 ? 33.869 14.738 5.786 1.00 77.81 220 ASP A O 1
ATOM 1694 N N . SER A 1 221 ? 35.331 14.643 4.086 1.00 84.94 221 SER A N 1
ATOM 1695 C CA . SER A 1 221 ? 36.492 15.022 4.895 1.00 84.94 221 SER A CA 1
ATOM 1696 C C . SER A 1 221 ? 36.329 16.427 5.478 1.00 84.94 221 SER A C 1
ATOM 1698 O O . SER A 1 221 ? 35.801 17.330 4.824 1.00 84.94 221 SER A O 1
ATOM 1700 N N . LEU A 1 222 ? 36.827 16.626 6.699 1.00 82.69 222 LEU A N 1
ATOM 1701 C CA . LEU A 1 222 ? 36.858 17.942 7.334 1.00 82.69 222 LEU A CA 1
ATOM 1702 C C . LEU A 1 222 ? 37.840 18.880 6.621 1.00 82.69 222 LEU A C 1
ATOM 1704 O O . LEU A 1 222 ? 38.841 18.456 6.032 1.00 82.69 222 LEU A O 1
ATOM 1708 N N . VAL A 1 223 ? 37.521 20.167 6.679 1.00 83.88 223 VAL A N 1
ATOM 1709 C CA . VAL A 1 223 ? 38.301 21.258 6.094 1.00 83.88 223 VAL A CA 1
ATOM 1710 C C . VAL A 1 223 ? 39.562 21.518 6.931 1.00 83.88 223 VAL A C 1
ATOM 1712 O O . VAL A 1 223 ? 39.531 21.463 8.161 1.00 83.88 223 VAL A O 1
ATOM 1715 N N . THR A 1 224 ? 40.692 21.787 6.273 1.00 87.56 224 THR A N 1
ATOM 1716 C CA . THR A 1 224 ? 41.969 22.064 6.954 1.00 87.56 224 THR A CA 1
ATOM 1717 C C . THR A 1 224 ? 42.110 23.545 7.331 1.00 87.56 224 THR A C 1
ATOM 1719 O O . THR A 1 224 ? 41.376 24.403 6.849 1.00 87.56 224 THR A O 1
ATOM 1722 N N . GLN A 1 225 ? 43.074 23.903 8.186 1.00 82.62 225 GLN A N 1
ATOM 1723 C CA . GLN A 1 225 ? 43.300 25.315 8.550 1.00 82.62 225 GLN A CA 1
ATOM 1724 C C . GLN A 1 225 ? 43.702 26.200 7.352 1.00 82.62 225 GLN A C 1
ATOM 1726 O O . GLN A 1 225 ? 43.326 27.371 7.313 1.00 82.62 225 GLN A O 1
ATOM 1731 N N . ALA A 1 226 ? 44.405 25.647 6.358 1.00 81.62 226 ALA A N 1
ATOM 1732 C CA . ALA A 1 226 ? 44.764 26.363 5.129 1.00 81.62 226 ALA A CA 1
ATOM 1733 C C . ALA A 1 226 ? 43.528 26.706 4.277 1.00 81.62 226 ALA A C 1
ATOM 1735 O O . ALA A 1 226 ? 43.412 27.790 3.701 1.00 81.62 226 ALA A O 1
ATOM 1736 N N . ASP A 1 227 ? 42.559 25.799 4.258 1.00 82.56 227 ASP A N 1
ATOM 1737 C CA . ASP A 1 227 ? 41.295 25.985 3.560 1.00 82.56 227 ASP A CA 1
ATOM 1738 C C . ASP A 1 227 ? 40.419 27.058 4.238 1.00 82.56 227 ASP A C 1
ATOM 1740 O O . ASP A 1 227 ? 39.820 27.906 3.573 1.00 82.56 227 ASP A O 1
ATOM 1744 N N . ILE A 1 228 ? 40.399 27.086 5.576 1.00 84.50 228 ILE A N 1
ATOM 1745 C CA . ILE A 1 228 ? 39.710 28.129 6.354 1.00 84.50 228 ILE A CA 1
ATOM 1746 C C . ILE A 1 228 ? 40.323 29.506 6.062 1.00 84.50 228 ILE A C 1
ATOM 1748 O O . ILE A 1 228 ? 39.590 30.469 5.835 1.00 84.50 228 ILE A O 1
ATOM 1752 N N . ALA A 1 229 ? 41.654 29.604 5.991 1.00 85.81 229 ALA A N 1
ATOM 1753 C CA . ALA A 1 229 ? 42.337 30.843 5.614 1.00 85.81 229 ALA A CA 1
ATOM 1754 C C . ALA A 1 229 ? 41.947 31.322 4.202 1.00 85.81 229 ALA A C 1
ATOM 1756 O O . ALA A 1 229 ? 41.800 32.522 3.974 1.00 85.81 229 ALA A O 1
ATOM 1757 N N . THR A 1 230 ? 41.703 30.388 3.278 1.00 85.88 230 THR A N 1
ATOM 1758 C CA . THR A 1 230 ? 41.238 30.686 1.913 1.00 85.88 230 THR A CA 1
ATOM 1759 C C . THR A 1 230 ? 39.815 31.254 1.901 1.00 85.88 230 THR A C 1
ATOM 1761 O O . THR A 1 230 ? 39.516 32.175 1.140 1.00 85.88 230 THR A O 1
ATOM 1764 N N . ILE A 1 231 ? 38.926 30.762 2.770 1.00 85.00 231 ILE A N 1
ATOM 1765 C CA . ILE A 1 231 ? 37.581 31.337 2.936 1.00 85.00 231 ILE A CA 1
ATOM 1766 C C . ILE A 1 231 ? 37.677 32.772 3.470 1.00 85.00 231 ILE A C 1
ATOM 1768 O O . ILE A 1 231 ? 37.035 33.669 2.928 1.00 85.00 231 ILE A O 1
ATOM 1772 N N . HIS A 1 232 ? 38.512 33.010 4.484 1.00 85.31 232 HIS A N 1
ATOM 1773 C CA . HIS A 1 232 ? 38.696 34.343 5.063 1.00 85.31 232 HIS A CA 1
ATOM 1774 C C . HIS A 1 232 ? 39.255 35.362 4.062 1.00 85.31 232 HIS A C 1
ATOM 1776 O O . HIS A 1 232 ? 38.755 36.488 3.992 1.00 85.31 232 HIS A O 1
ATOM 1782 N N . SER A 1 233 ? 40.261 34.981 3.271 1.00 85.44 233 SER A N 1
ATOM 1783 C CA . SER A 1 233 ? 40.838 35.870 2.258 1.00 85.44 233 SER A CA 1
ATOM 1784 C C . SER A 1 233 ? 39.831 36.201 1.156 1.00 85.44 233 SER A C 1
ATOM 1786 O O . SER A 1 233 ? 39.718 37.361 0.765 1.00 85.44 233 SER A O 1
ATOM 1788 N N . THR A 1 234 ? 39.040 35.217 0.720 1.00 84.12 234 THR A N 1
ATOM 1789 C CA . THR A 1 234 ? 38.009 35.412 -0.311 1.00 84.12 234 THR A CA 1
ATOM 1790 C C . THR A 1 234 ? 36.853 36.280 0.199 1.00 84.12 234 THR A C 1
ATOM 1792 O O . THR A 1 234 ? 36.379 37.146 -0.525 1.00 84.12 234 THR A O 1
ATOM 1795 N N . LEU A 1 235 ? 36.430 36.116 1.456 1.00 84.06 235 LEU A N 1
ATOM 1796 C CA . LEU A 1 235 ? 35.410 36.978 2.074 1.00 84.06 235 LEU A CA 1
ATOM 1797 C C . LEU A 1 235 ? 35.866 38.431 2.178 1.00 84.06 235 LEU A C 1
ATOM 1799 O O . LEU A 1 235 ? 35.102 39.337 1.864 1.00 84.06 235 LEU A O 1
ATOM 1803 N N . THR A 1 236 ? 37.122 38.638 2.581 1.00 83.75 236 THR A N 1
ATOM 1804 C CA . THR A 1 236 ? 37.704 39.982 2.709 1.00 83.75 236 THR A CA 1
ATOM 1805 C C . THR A 1 236 ? 37.825 40.653 1.344 1.00 83.75 236 THR A C 1
ATOM 1807 O O . THR A 1 236 ? 37.540 41.840 1.216 1.00 83.75 236 THR A O 1
ATOM 1810 N N . PHE A 1 237 ? 38.208 39.889 0.318 1.00 83.06 237 PHE A N 1
ATOM 1811 C CA . PHE A 1 237 ? 38.304 40.380 -1.052 1.00 83.06 237 PHE A CA 1
ATOM 1812 C C . PHE A 1 237 ? 36.944 40.817 -1.618 1.00 83.06 237 PHE A C 1
ATOM 1814 O O . PHE A 1 237 ? 36.872 41.840 -2.291 1.00 83.06 237 PHE A O 1
ATOM 1821 N N . GLU A 1 238 ? 35.872 40.087 -1.301 1.00 80.69 238 GLU A N 1
ATOM 1822 C CA . GLU A 1 238 ? 34.512 40.384 -1.779 1.00 80.69 238 GLU A CA 1
ATOM 1823 C C . GLU A 1 238 ? 33.705 41.303 -0.840 1.00 80.69 238 GLU A C 1
ATOM 1825 O O . GLU A 1 238 ? 32.525 41.553 -1.076 1.00 80.69 238 GLU A O 1
ATOM 1830 N N . GLY A 1 239 ? 34.320 41.819 0.232 1.00 80.31 239 GLY A N 1
ATOM 1831 C CA . GLY A 1 239 ? 33.685 42.762 1.162 1.00 80.31 239 GLY A CA 1
ATOM 1832 C C . GLY A 1 239 ? 32.551 42.175 2.013 1.00 80.31 239 GLY A C 1
ATOM 1833 O O . GLY A 1 239 ? 31.745 42.928 2.557 1.00 80.31 239 GLY A O 1
ATOM 1834 N N . LEU A 1 240 ? 32.474 40.847 2.136 1.00 80.31 240 LEU A N 1
ATOM 1835 C CA . LEU A 1 240 ? 31.448 40.139 2.907 1.00 80.31 240 LEU A CA 1
ATOM 1836 C C . LEU A 1 240 ? 31.913 39.878 4.343 1.00 80.31 240 LEU A C 1
ATOM 1838 O O . LEU A 1 240 ? 33.082 39.575 4.595 1.00 80.31 240 LEU A O 1
ATOM 1842 N N . THR A 1 241 ? 30.985 39.941 5.301 1.00 82.81 241 THR A N 1
ATOM 1843 C CA . THR A 1 241 ? 31.300 39.697 6.713 1.00 82.81 241 THR A CA 1
ATOM 1844 C C . THR A 1 241 ? 31.079 38.236 7.107 1.00 82.81 241 THR A C 1
ATOM 1846 O O . THR A 1 241 ? 30.304 37.495 6.498 1.00 82.81 241 THR A O 1
ATOM 1849 N N . MET A 1 242 ? 31.727 37.803 8.193 1.00 77.12 242 MET A N 1
ATOM 1850 C CA . MET A 1 242 ? 31.531 36.455 8.751 1.00 77.12 242 MET A CA 1
ATOM 1851 C C . MET A 1 242 ? 30.082 36.209 9.212 1.00 77.12 242 MET A C 1
ATOM 1853 O O . MET A 1 242 ? 29.638 35.061 9.267 1.00 77.12 242 MET A O 1
ATOM 1857 N N . THR A 1 243 ? 29.335 37.275 9.512 1.00 80.38 243 THR A N 1
ATOM 1858 C CA . THR A 1 243 ? 27.915 37.222 9.878 1.00 80.38 243 THR A CA 1
ATOM 1859 C C . THR A 1 243 ? 27.049 36.809 8.688 1.00 80.38 243 THR A C 1
ATOM 1861 O O . THR A 1 243 ? 26.164 35.965 8.841 1.00 80.38 243 THR A O 1
ATOM 1864 N N . ASP A 1 244 ? 27.357 37.317 7.492 1.00 80.38 244 ASP A N 1
ATOM 1865 C CA . ASP A 1 244 ? 26.643 36.985 6.251 1.00 80.38 244 ASP A CA 1
ATOM 1866 C C . ASP A 1 244 ? 26.861 35.518 5.873 1.00 80.38 244 ASP A C 1
ATOM 1868 O O . ASP A 1 244 ? 25.923 34.795 5.523 1.00 80.38 244 ASP A O 1
ATOM 1872 N N . LEU A 1 245 ? 28.098 35.041 6.040 1.00 82.62 245 LEU A N 1
ATOM 1873 C CA . LEU A 1 245 ? 28.437 33.636 5.851 1.00 82.62 245 LEU A CA 1
ATOM 1874 C C . LEU A 1 245 ? 27.690 32.731 6.844 1.00 82.62 245 LEU A C 1
ATOM 1876 O O . LEU A 1 245 ? 27.148 31.694 6.458 1.00 82.62 245 LEU A O 1
ATOM 1880 N N . GLY A 1 246 ? 27.641 33.115 8.123 1.00 80.75 246 GLY A N 1
ATOM 1881 C CA . GLY A 1 246 ? 26.894 32.386 9.150 1.00 80.75 246 GLY A CA 1
ATOM 1882 C C . GLY A 1 246 ? 25.399 32.293 8.828 1.00 80.75 246 GLY A C 1
ATOM 1883 O O . GLY A 1 246 ? 24.808 31.215 8.951 1.00 80.75 246 GLY A O 1
ATOM 1884 N N . GLY A 1 247 ? 24.807 33.390 8.346 1.00 82.12 247 GLY A N 1
ATOM 1885 C CA . GLY A 1 247 ? 23.424 33.441 7.871 1.00 82.12 247 GLY A CA 1
ATOM 1886 C C . GLY A 1 247 ? 23.173 32.523 6.673 1.00 82.12 247 GLY A C 1
ATOM 1887 O O . GLY A 1 247 ? 22.177 31.799 6.648 1.00 82.12 247 GLY A O 1
ATOM 1888 N N . TYR A 1 248 ? 24.100 32.464 5.716 1.00 82.44 248 TYR A N 1
ATOM 1889 C CA . TYR A 1 248 ? 24.006 31.550 4.578 1.00 82.44 248 TYR A CA 1
ATOM 1890 C C . TYR A 1 248 ? 24.081 30.072 5.004 1.00 82.44 248 TYR A C 1
ATOM 1892 O O . TYR A 1 248 ? 23.196 29.282 4.667 1.00 82.44 248 TYR A O 1
ATOM 1900 N N . MET A 1 249 ? 25.089 29.695 5.796 1.00 82.94 249 MET A N 1
ATOM 1901 C CA . MET A 1 249 ? 25.316 28.297 6.190 1.00 82.94 249 MET A CA 1
ATOM 1902 C C . MET A 1 249 ? 24.204 27.742 7.091 1.00 82.94 249 MET A C 1
ATOM 1904 O O . MET A 1 249 ? 23.760 26.607 6.908 1.00 82.94 249 MET A O 1
ATOM 1908 N N . ASN A 1 250 ? 23.739 28.527 8.067 1.00 82.75 250 ASN A N 1
ATOM 1909 C CA . ASN A 1 250 ? 22.756 28.057 9.046 1.00 82.75 250 ASN A CA 1
ATOM 1910 C C . ASN A 1 250 ? 21.318 28.435 8.691 1.00 82.75 250 ASN A C 1
ATOM 1912 O O . ASN A 1 250 ? 20.415 27.657 8.978 1.00 82.75 250 ASN A O 1
ATOM 1916 N N . GLY A 1 251 ? 21.097 29.582 8.050 1.00 80.69 251 GLY A N 1
ATOM 1917 C CA . GLY A 1 251 ? 19.766 30.023 7.639 1.00 80.69 251 GLY A CA 1
ATOM 1918 C C . GLY A 1 251 ? 19.315 29.371 6.337 1.00 80.69 251 GLY A C 1
ATOM 1919 O O . G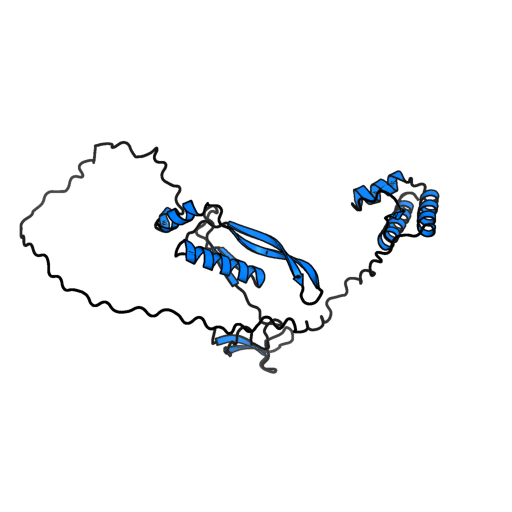LY A 1 251 ? 18.259 28.747 6.295 1.00 80.69 251 GLY A O 1
ATOM 1920 N N . LYS A 1 252 ? 20.121 29.478 5.274 1.00 78.81 252 LYS A N 1
ATOM 1921 C CA . LYS A 1 252 ? 19.729 28.993 3.941 1.00 78.81 252 LYS A CA 1
ATOM 1922 C C . LYS A 1 252 ? 20.002 27.503 3.745 1.00 78.81 252 LYS A C 1
ATOM 1924 O O . LYS A 1 252 ? 19.164 26.802 3.191 1.00 78.81 252 LYS A O 1
ATOM 1929 N N . MET A 1 253 ? 21.156 27.025 4.210 1.00 80.00 253 MET A N 1
ATOM 1930 C CA . MET A 1 253 ? 21.583 25.636 3.995 1.00 80.00 253 MET A CA 1
ATOM 1931 C C . MET A 1 253 ? 21.282 24.700 5.181 1.00 80.00 253 MET A C 1
ATOM 1933 O O . MET A 1 253 ? 21.385 23.484 5.040 1.00 80.00 253 MET A O 1
ATOM 1937 N N . ASN A 1 254 ? 20.869 25.243 6.336 1.00 85.56 254 ASN A N 1
ATOM 1938 C CA . ASN A 1 254 ? 20.501 24.499 7.551 1.00 85.56 254 ASN A CA 1
ATOM 1939 C C . ASN A 1 254 ? 21.572 23.491 8.027 1.00 85.56 254 ASN A C 1
ATOM 1941 O O . ASN A 1 254 ? 21.259 22.402 8.512 1.00 85.56 254 ASN A O 1
ATOM 1945 N N . TRP A 1 255 ? 22.855 23.838 7.894 1.00 83.94 255 TRP A N 1
ATOM 1946 C CA . TRP A 1 255 ? 23.955 22.930 8.244 1.00 83.94 255 TRP A CA 1
ATOM 1947 C C . TRP A 1 255 ? 24.270 22.862 9.744 1.00 83.94 255 TRP A C 1
ATOM 1949 O O . TRP A 1 255 ? 25.000 21.967 10.164 1.00 83.94 255 TRP A O 1
ATOM 1959 N N . LYS A 1 256 ? 23.697 23.755 10.563 1.00 84.81 256 LYS A N 1
ATOM 1960 C CA . LYS A 1 256 ? 23.861 23.804 12.032 1.00 84.81 256 LYS A CA 1
ATOM 1961 C C . LYS A 1 256 ? 25.331 23.805 12.484 1.00 84.81 256 LYS A C 1
ATOM 1963 O O . LYS A 1 256 ? 25.684 23.207 13.501 1.00 84.81 256 LYS A O 1
ATOM 1968 N N . ILE A 1 257 ? 26.183 24.497 11.733 1.00 83.50 257 ILE A N 1
ATOM 1969 C CA . ILE A 1 257 ? 27.622 24.596 11.977 1.00 83.50 257 ILE A CA 1
ATOM 1970 C C . ILE A 1 257 ? 27.892 25.755 12.938 1.00 83.50 257 ILE A C 1
ATOM 1972 O O . ILE A 1 257 ? 27.423 26.874 12.721 1.00 83.50 257 ILE A O 1
ATOM 1976 N N . LYS A 1 258 ? 28.668 25.494 13.999 1.00 79.12 258 LYS A N 1
ATOM 1977 C CA . LYS A 1 258 ? 29.064 26.513 14.991 1.00 79.12 258 LYS A CA 1
ATOM 1978 C C . LYS A 1 258 ? 30.457 27.093 14.735 1.00 79.12 258 LYS A C 1
ATOM 1980 O O . LYS A 1 258 ? 30.745 28.193 15.188 1.00 79.12 258 LYS A O 1
ATOM 1985 N N . SER A 1 259 ? 31.317 26.358 14.029 1.00 83.69 259 SER A N 1
ATOM 1986 C CA . SER A 1 259 ? 32.692 26.757 13.705 1.00 83.69 259 SER A CA 1
ATOM 1987 C C . SER A 1 259 ? 33.073 26.276 12.307 1.00 83.69 259 SER A C 1
ATOM 1989 O O . SER A 1 259 ? 32.712 25.166 11.924 1.00 83.69 259 SER A O 1
ATOM 1991 N N . LEU A 1 260 ? 33.860 27.067 11.569 1.00 82.31 260 LEU A N 1
ATOM 1992 C CA . LEU A 1 260 ? 34.339 26.719 10.221 1.00 82.31 260 LEU A CA 1
ATOM 1993 C C . LEU A 1 260 ? 35.168 25.427 10.171 1.00 82.31 260 LEU A C 1
ATOM 1995 O O . LEU A 1 260 ? 35.270 24.808 9.119 1.00 82.31 260 LEU A O 1
ATOM 1999 N N . GLN A 1 261 ? 35.704 24.975 11.306 1.00 83.12 261 GLN A N 1
ATOM 2000 C CA . GLN A 1 261 ? 36.413 23.695 11.417 1.00 83.12 261 GLN A CA 1
ATOM 2001 C C . GLN A 1 261 ? 35.497 22.469 11.276 1.00 83.12 261 GLN A C 1
ATOM 2003 O O . GLN A 1 261 ? 35.973 21.372 11.009 1.00 83.12 261 GLN A O 1
ATOM 2008 N N . GLN A 1 262 ? 34.185 22.638 11.461 1.00 83.62 262 GLN A N 1
ATOM 2009 C CA . GLN A 1 262 ? 33.194 21.566 11.301 1.00 83.62 262 GLN A CA 1
ATOM 2010 C C . GLN A 1 262 ? 32.691 21.451 9.857 1.00 83.62 262 GLN A C 1
ATOM 2012 O O . GLN A 1 262 ? 31.861 20.591 9.560 1.00 83.62 262 GLN A O 1
ATOM 2017 N N . LEU A 1 263 ? 33.156 22.334 8.971 1.00 86.50 263 LEU A N 1
ATOM 2018 C CA . LEU A 1 263 ? 32.781 22.332 7.570 1.00 86.50 263 LEU A CA 1
ATOM 2019 C C . LEU A 1 263 ? 33.422 21.125 6.876 1.00 86.50 263 LEU A C 1
ATOM 2021 O O . LEU A 1 263 ? 34.595 20.811 7.092 1.00 86.50 263 LEU A O 1
ATOM 2025 N N . LYS A 1 264 ? 32.646 20.450 6.033 1.00 89.94 264 LYS A N 1
ATOM 2026 C CA . LYS A 1 264 ? 33.140 19.400 5.138 1.00 89.94 264 LYS A CA 1
ATOM 2027 C C . LYS A 1 264 ? 33.673 20.012 3.847 1.00 89.94 264 LYS A C 1
ATOM 2029 O O . LYS A 1 264 ? 33.210 21.068 3.416 1.00 89.94 264 LYS A O 1
ATOM 2034 N N . LYS A 1 265 ? 34.604 19.337 3.175 1.00 85.69 265 LYS A N 1
ATOM 2035 C CA . LYS A 1 265 ? 35.216 19.846 1.936 1.00 85.69 265 LYS A CA 1
ATOM 2036 C C . LYS A 1 265 ? 34.199 20.127 0.834 1.00 85.69 265 LYS A C 1
ATOM 2038 O O . LYS A 1 265 ? 34.312 21.144 0.156 1.00 85.69 265 LYS A O 1
ATOM 2043 N N . TRP A 1 266 ? 33.169 19.296 0.680 1.00 85.69 266 TRP A N 1
ATOM 2044 C CA . TRP A 1 266 ? 32.114 19.586 -0.299 1.00 85.69 266 TRP A CA 1
ATOM 2045 C C . TRP A 1 266 ? 31.295 20.840 0.063 1.00 85.69 266 TRP A C 1
ATOM 2047 O O . TRP A 1 266 ? 30.961 21.622 -0.823 1.00 85.69 266 TRP A O 1
ATOM 2057 N N . GLN A 1 267 ? 31.049 21.083 1.356 1.00 87.31 267 GLN A N 1
ATOM 2058 C CA . GLN A 1 267 ? 30.356 22.285 1.840 1.00 87.31 267 GLN A CA 1
ATOM 2059 C C . GLN A 1 267 ? 31.209 23.545 1.640 1.00 87.31 267 GLN A C 1
ATOM 2061 O O . GLN A 1 267 ? 30.686 24.609 1.320 1.00 87.31 267 GLN A O 1
ATOM 2066 N N . MET A 1 268 ? 32.533 23.427 1.771 1.00 86.56 268 MET A N 1
ATOM 2067 C CA . MET A 1 268 ? 33.474 24.507 1.470 1.00 86.56 268 MET A CA 1
ATOM 2068 C C . MET A 1 268 ? 33.417 24.936 0.004 1.00 86.56 268 MET A C 1
ATOM 2070 O O . MET A 1 268 ? 33.407 26.132 -0.277 1.00 86.56 268 MET A O 1
ATOM 2074 N N . VAL A 1 269 ? 33.370 23.986 -0.933 1.00 86.75 269 VAL A N 1
ATOM 2075 C CA . VAL A 1 269 ? 33.273 24.304 -2.368 1.00 86.75 269 VAL A CA 1
ATOM 2076 C C . VAL A 1 269 ? 31.996 25.096 -2.660 1.00 86.75 269 VAL A C 1
ATOM 2078 O O . VAL A 1 269 ? 32.027 26.062 -3.418 1.00 86.75 269 VAL A O 1
ATOM 2081 N N . GLU A 1 270 ? 30.892 24.734 -2.013 1.00 86.88 270 GLU A N 1
ATOM 2082 C CA . GLU A 1 270 ? 29.600 25.402 -2.165 1.00 86.88 270 GLU A CA 1
ATOM 2083 C C . GLU A 1 270 ? 29.573 26.797 -1.516 1.00 86.88 270 GLU A C 1
ATOM 2085 O O . GLU A 1 270 ? 29.043 27.745 -2.094 1.00 86.88 270 GLU A O 1
ATOM 2090 N N . VAL A 1 271 ? 30.227 26.957 -0.364 1.00 87.06 271 VAL A N 1
ATOM 2091 C CA . VAL A 1 271 ? 30.457 28.258 0.284 1.00 87.06 271 VAL A CA 1
ATOM 2092 C C . VAL A 1 271 ? 31.300 29.178 -0.599 1.00 87.06 271 VAL A C 1
ATOM 2094 O O . VAL A 1 271 ? 30.925 30.325 -0.820 1.00 87.06 271 VAL A O 1
ATOM 2097 N N . LEU A 1 272 ? 32.411 28.686 -1.149 1.00 87.50 272 LEU A N 1
ATOM 2098 C CA . LEU A 1 272 ? 33.271 29.470 -2.039 1.00 87.50 272 LEU A CA 1
ATOM 2099 C C . LEU A 1 272 ? 32.556 29.839 -3.345 1.00 87.50 272 LEU A C 1
ATOM 2101 O O . LEU A 1 272 ? 32.745 30.943 -3.852 1.00 87.50 272 LEU A O 1
ATOM 2105 N N . ALA A 1 273 ? 31.722 28.944 -3.881 1.00 87.06 273 ALA A N 1
ATOM 2106 C CA . ALA A 1 273 ? 30.880 29.238 -5.037 1.00 87.06 273 ALA A CA 1
ATOM 2107 C C . ALA A 1 273 ? 29.853 30.335 -4.723 1.00 87.06 273 ALA A C 1
ATOM 2109 O O . ALA A 1 273 ? 29.659 31.233 -5.538 1.00 87.06 273 ALA A O 1
ATOM 2110 N N . TRP A 1 274 ? 29.242 30.305 -3.535 1.00 87.12 274 TRP A N 1
ATOM 2111 C CA . TRP A 1 274 ? 28.319 31.347 -3.094 1.00 87.12 274 TRP A CA 1
ATOM 2112 C C . TRP A 1 274 ? 29.007 32.702 -2.905 1.00 87.12 274 TRP A C 1
ATOM 2114 O O . TRP A 1 274 ? 28.499 33.697 -3.414 1.00 87.12 274 TRP A O 1
ATOM 2124 N N . ILE A 1 275 ? 30.178 32.745 -2.260 1.00 85.44 275 ILE A N 1
ATOM 2125 C CA . ILE A 1 275 ? 30.957 33.985 -2.083 1.00 85.44 275 ILE A CA 1
ATOM 2126 C C . ILE A 1 275 ? 31.273 34.609 -3.452 1.00 85.44 275 ILE A C 1
ATOM 2128 O O . ILE A 1 275 ? 31.028 35.793 -3.672 1.00 85.44 275 ILE A O 1
ATOM 2132 N N . LYS A 1 276 ? 31.722 33.792 -4.414 1.00 83.94 276 LYS A N 1
ATOM 2133 C CA . LYS A 1 276 ? 32.002 34.233 -5.791 1.00 83.94 276 LYS A CA 1
ATOM 2134 C C . LYS A 1 276 ? 30.749 34.628 -6.577 1.00 83.94 276 LYS A C 1
ATOM 2136 O O . LYS A 1 276 ? 30.834 35.463 -7.468 1.00 83.94 276 LYS A O 1
ATOM 2141 N N . ALA A 1 277 ? 29.596 34.031 -6.287 1.00 81.44 277 ALA A N 1
ATOM 2142 C CA . ALA A 1 277 ? 28.330 34.421 -6.903 1.00 81.44 277 ALA A CA 1
ATOM 2143 C C . ALA A 1 277 ? 27.793 35.738 -6.320 1.00 81.44 277 ALA A C 1
ATOM 2145 O O . ALA A 1 277 ? 27.227 36.538 -7.058 1.00 81.44 277 ALA A O 1
ATOM 2146 N N . GLY A 1 278 ? 28.008 35.992 -5.024 1.00 67.56 278 GLY A N 1
ATOM 2147 C CA . GLY A 1 278 ? 27.699 37.272 -4.379 1.00 67.56 278 GLY A CA 1
ATOM 2148 C C . GLY A 1 278 ? 28.479 38.438 -4.991 1.00 67.56 278 GLY A C 1
ATOM 2149 O O . GLY A 1 278 ? 27.904 39.497 -5.216 1.00 67.56 278 GLY A O 1
ATOM 2150 N N . ALA A 1 279 ? 29.734 38.198 -5.381 1.00 56.62 279 ALA A N 1
ATOM 2151 C CA . ALA A 1 279 ? 30.590 39.140 -6.108 1.00 56.62 279 ALA A CA 1
ATOM 2152 C C . ALA A 1 279 ? 30.038 39.594 -7.473 1.00 56.62 279 ALA A C 1
ATOM 2154 O O . ALA A 1 279 ? 30.369 40.674 -7.959 1.00 56.62 279 ALA A O 1
ATOM 2155 N N . ALA A 1 280 ? 29.222 38.756 -8.121 1.00 54.03 280 ALA A N 1
ATOM 2156 C CA . ALA A 1 280 ? 28.649 39.041 -9.436 1.00 54.03 280 ALA A CA 1
ATOM 2157 C C . ALA A 1 280 ? 27.405 39.945 -9.370 1.00 54.03 280 ALA A C 1
ATOM 2159 O O . ALA A 1 280 ? 26.908 40.367 -10.408 1.00 54.03 280 ALA A O 1
ATOM 2160 N N . VAL A 1 281 ? 26.889 40.216 -8.166 1.00 52.22 281 VAL A N 1
ATOM 2161 C CA . VAL A 1 281 ? 25.695 41.048 -7.939 1.00 52.22 281 VAL A CA 1
ATOM 2162 C C . VAL A 1 281 ? 26.073 42.473 -7.503 1.00 52.22 281 VAL A C 1
ATOM 2164 O O . VAL A 1 281 ? 25.259 43.384 -7.622 1.00 52.22 281 VAL A O 1
ATOM 2167 N N . THR A 1 282 ? 27.302 42.685 -7.023 1.00 47.41 282 THR A N 1
ATOM 2168 C CA . THR A 1 282 ? 27.815 43.972 -6.512 1.00 47.41 282 THR A CA 1
ATOM 2169 C C . THR A 1 282 ? 28.790 44.701 -7.449 1.00 47.41 282 THR A C 1
ATOM 2171 O O . THR A 1 282 ? 29.262 45.779 -7.087 1.00 47.41 282 THR A O 1
ATOM 2174 N N . LYS A 1 283 ? 29.080 44.159 -8.639 1.00 41.44 283 LYS A N 1
ATOM 2175 C CA . LYS A 1 283 ? 29.833 44.826 -9.720 1.00 41.44 283 LYS A CA 1
ATOM 2176 C C . LYS A 1 283 ? 28.914 45.205 -10.870 1.00 41.44 283 LYS A C 1
ATOM 2178 O O . LYS A 1 283 ? 29.151 46.287 -11.447 1.00 41.44 283 LYS A O 1
#